Protein AF-A0A5N9CZB2-F1 (afdb_monomer_lite)

Structure (mmCIF, N/CA/C/O backbone):
data_AF-A0A5N9CZB2-F1
#
_entry.id   AF-A0A5N9CZB2-F1
#
loop_
_atom_site.group_PDB
_atom_site.id
_atom_site.type_symbol
_atom_site.label_atom_id
_atom_site.label_alt_id
_atom_site.label_comp_id
_atom_site.label_asym_id
_atom_site.label_entity_id
_atom_site.label_seq_id
_atom_site.pdbx_PDB_ins_code
_atom_site.Cartn_x
_atom_site.Cartn_y
_atom_site.Cartn_z
_atom_site.occupancy
_atom_site.B_iso_or_equiv
_atom_site.auth_seq_id
_atom_site.auth_comp_id
_atom_site.auth_asym_id
_atom_site.au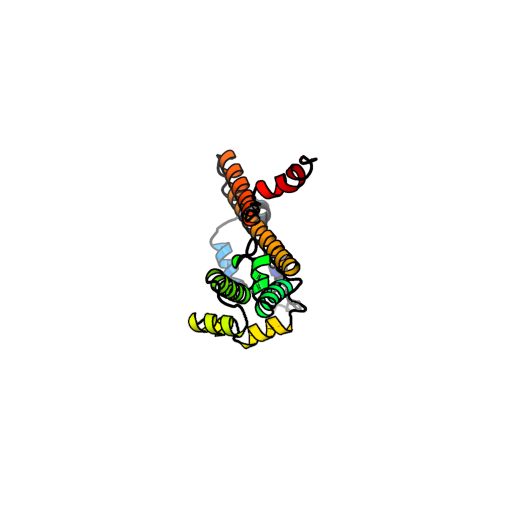th_atom_id
_atom_site.pdbx_PDB_model_num
ATOM 1 N N . MET A 1 1 ? 35.853 -63.978 -25.722 1.00 38.88 1 MET A N 1
ATOM 2 C CA . MET A 1 1 ? 36.451 -63.628 -24.416 1.00 38.88 1 MET A CA 1
ATOM 3 C C . MET A 1 1 ? 35.403 -62.878 -23.616 1.00 38.88 1 MET A C 1
ATOM 5 O O . MET A 1 1 ? 34.887 -61.886 -24.107 1.00 38.88 1 MET A O 1
ATOM 9 N N . ASN A 1 2 ? 35.013 -63.432 -22.471 1.00 31.69 2 ASN A N 1
ATOM 10 C CA . ASN A 1 2 ? 33.983 -62.892 -21.581 1.00 31.69 2 ASN A CA 1
ATOM 11 C C . ASN A 1 2 ? 34.470 -61.560 -20.962 1.00 31.69 2 ASN A C 1
ATOM 13 O O . ASN A 1 2 ? 35.640 -61.510 -20.571 1.00 31.69 2 ASN A O 1
ATOM 17 N N . PRO A 1 3 ? 33.655 -60.494 -20.869 1.00 41.03 3 PRO A N 1
ATOM 18 C CA . PRO A 1 3 ? 34.076 -59.255 -20.227 1.00 41.03 3 PRO A CA 1
ATOM 19 C C . PRO A 1 3 ? 33.994 -59.379 -18.698 1.00 41.03 3 PRO A C 1
ATOM 21 O O . PRO A 1 3 ? 32.962 -59.752 -18.144 1.00 41.03 3 PRO A O 1
ATOM 24 N N . HIS A 1 4 ? 35.082 -59.030 -18.011 1.00 30.84 4 HIS A N 1
ATOM 25 C CA . HIS A 1 4 ? 35.025 -58.654 -16.598 1.00 30.84 4 HIS A CA 1
ATOM 26 C C . HIS A 1 4 ? 34.289 -57.306 -16.448 1.00 30.84 4 HIS A C 1
ATOM 28 O O . HIS A 1 4 ? 34.386 -56.459 -17.341 1.00 30.84 4 HIS A O 1
ATOM 34 N N . PRO A 1 5 ? 33.561 -57.079 -15.341 1.00 33.94 5 PRO A N 1
ATOM 35 C CA . PRO A 1 5 ? 32.762 -55.873 -15.155 1.00 33.94 5 PRO A CA 1
ATOM 36 C C . PRO A 1 5 ? 33.656 -54.657 -14.841 1.00 33.94 5 PRO A C 1
ATOM 38 O O . PRO A 1 5 ? 34.593 -54.787 -14.050 1.00 33.94 5 PRO A O 1
ATOM 41 N N . PRO A 1 6 ? 33.385 -53.464 -15.403 1.00 39.62 6 PRO A N 1
ATOM 42 C CA . PRO A 1 6 ? 34.000 -52.234 -14.922 1.00 39.62 6 PRO A CA 1
ATOM 43 C C . PRO A 1 6 ? 33.435 -51.866 -13.543 1.00 39.62 6 PRO A C 1
ATOM 45 O O . PRO A 1 6 ? 32.231 -51.945 -13.298 1.00 39.62 6 PRO A O 1
ATOM 48 N N . GLY A 1 7 ? 34.352 -51.508 -12.643 1.00 36.41 7 GLY A N 1
ATOM 49 C CA . GLY A 1 7 ? 34.104 -51.219 -11.236 1.00 36.41 7 GLY A CA 1
ATOM 50 C C . GLY A 1 7 ? 33.122 -50.076 -10.965 1.00 36.41 7 GLY A C 1
ATOM 51 O O . GLY A 1 7 ? 32.834 -49.237 -11.814 1.00 36.41 7 GLY A O 1
ATOM 52 N N . ALA A 1 8 ? 32.626 -50.105 -9.729 1.00 36.00 8 ALA A N 1
ATOM 53 C CA . ALA A 1 8 ? 31.609 -49.257 -9.122 1.00 36.00 8 ALA A CA 1
ATOM 54 C C . ALA A 1 8 ? 31.588 -47.782 -9.580 1.00 36.00 8 ALA A C 1
ATOM 56 O O . ALA A 1 8 ? 32.562 -47.041 -9.448 1.00 36.00 8 ALA A O 1
ATOM 57 N N . LEU A 1 9 ? 30.406 -47.361 -10.038 1.00 40.03 9 LEU A N 1
ATOM 58 C CA . LEU A 1 9 ? 29.994 -45.974 -10.245 1.00 40.03 9 LEU A CA 1
ATOM 59 C C . LEU A 1 9 ? 29.857 -45.262 -8.887 1.00 40.03 9 LEU A C 1
ATOM 61 O O . LEU A 1 9 ? 29.155 -45.754 -8.005 1.00 40.03 9 LEU A O 1
ATOM 65 N N . LEU A 1 10 ? 30.468 -44.084 -8.732 1.00 39.75 10 LEU A N 1
ATOM 66 C CA . LEU A 1 10 ? 30.073 -43.139 -7.682 1.00 39.75 10 LEU A CA 1
ATOM 67 C C . LEU A 1 10 ? 28.844 -42.338 -8.162 1.00 39.75 10 LEU A C 1
ATOM 69 O O . LEU A 1 10 ? 28.794 -41.967 -9.339 1.00 39.75 10 LEU A O 1
ATOM 73 N N . PRO A 1 11 ? 27.857 -42.054 -7.293 1.00 38.22 11 PRO A N 1
ATOM 74 C CA . PRO A 1 11 ? 26.636 -41.348 -7.682 1.00 38.22 11 PRO A CA 1
ATOM 75 C C . PRO A 1 11 ? 26.925 -39.898 -8.120 1.00 38.22 11 PRO A C 1
ATOM 77 O O . PRO A 1 11 ? 27.675 -39.184 -7.459 1.00 38.22 11 PRO A O 1
ATOM 80 N N . GLY A 1 12 ? 26.314 -39.462 -9.232 1.00 45.78 12 GLY A N 1
ATOM 81 C CA . GLY A 1 12 ? 26.311 -38.057 -9.686 1.00 45.78 12 GLY A CA 1
ATOM 82 C C . GLY A 1 12 ? 27.249 -37.684 -10.848 1.00 45.78 12 GLY A C 1
ATOM 83 O O . GLY A 1 12 ? 27.403 -36.498 -11.146 1.00 45.78 12 GLY A O 1
ATOM 84 N N . ARG A 1 13 ? 27.885 -38.653 -11.522 1.00 41.22 13 ARG A N 1
ATOM 85 C CA . ARG A 1 13 ? 28.753 -38.395 -12.687 1.00 41.22 13 ARG A CA 1
ATOM 86 C C . ARG A 1 13 ? 28.390 -39.267 -13.882 1.00 41.22 13 ARG A C 1
ATOM 88 O O . ARG A 1 13 ? 28.236 -40.477 -13.746 1.00 41.22 13 ARG A O 1
ATOM 95 N N . VAL A 1 14 ? 28.332 -38.652 -15.063 1.00 47.03 14 VAL A N 1
ATOM 96 C CA . VAL A 1 14 ? 28.147 -39.345 -16.348 1.00 47.03 14 VAL A CA 1
ATOM 97 C C . VAL A 1 14 ? 29.425 -39.203 -17.174 1.00 47.03 14 VAL A C 1
ATOM 99 O O . VAL A 1 14 ? 29.987 -38.110 -17.282 1.00 47.03 14 VAL A O 1
ATOM 102 N N . ILE A 1 15 ? 29.897 -40.317 -17.742 1.00 43.47 15 ILE A N 1
ATOM 103 C CA . ILE A 1 15 ? 31.102 -40.371 -18.579 1.00 43.47 15 ILE A CA 1
ATOM 104 C C . ILE A 1 15 ? 30.678 -40.559 -20.035 1.00 43.47 15 ILE A C 1
ATOM 106 O O . ILE A 1 15 ? 30.025 -41.548 -20.368 1.00 43.47 15 ILE A O 1
ATOM 110 N N . PHE A 1 16 ? 31.087 -39.644 -20.918 1.00 37.75 16 PHE A N 1
ATOM 111 C CA . PHE A 1 16 ? 30.860 -39.777 -22.358 1.00 37.75 16 PHE A CA 1
ATOM 112 C C . PHE A 1 16 ? 32.145 -39.477 -23.134 1.00 37.75 16 PHE A C 1
ATOM 114 O O . PHE A 1 16 ? 32.736 -38.409 -22.988 1.00 37.75 16 PHE A O 1
ATOM 121 N N . LYS A 1 17 ? 32.603 -40.449 -23.938 1.00 35.62 17 LYS A N 1
ATOM 122 C CA . LYS A 1 17 ? 33.838 -40.377 -24.750 1.00 35.62 17 LYS A CA 1
ATOM 123 C C . LYS A 1 17 ? 35.064 -39.810 -24.000 1.00 35.62 17 LYS A C 1
ATOM 125 O O . LYS A 1 17 ? 35.795 -38.986 -24.537 1.00 35.62 17 LYS A O 1
ATOM 130 N N . GLY A 1 18 ? 35.291 -40.255 -22.761 1.00 36.94 18 GLY A N 1
ATOM 131 C CA . GLY A 1 18 ? 36.481 -39.896 -21.973 1.00 36.94 18 GLY A CA 1
ATOM 132 C C . GLY A 1 18 ? 36.405 -38.568 -21.210 1.00 36.94 18 GLY A C 1
ATOM 133 O O . GLY A 1 18 ? 37.361 -38.224 -20.523 1.00 36.94 18 GLY A O 1
ATOM 134 N N . TRP A 1 19 ? 35.280 -37.850 -21.268 1.00 32.16 19 TRP A N 1
ATOM 135 C CA . TRP A 1 19 ? 35.045 -36.631 -20.487 1.00 32.16 19 TRP A CA 1
ATOM 136 C C . TRP A 1 19 ? 34.050 -36.903 -19.354 1.00 32.16 19 TRP A C 1
ATOM 138 O O . TRP A 1 19 ? 33.088 -37.655 -19.533 1.00 32.16 19 TRP A O 1
ATOM 148 N N . THR A 1 20 ? 34.297 -36.310 -18.182 1.00 38.12 20 THR A N 1
ATOM 149 C CA . THR A 1 20 ? 33.479 -36.492 -16.970 1.00 38.12 20 THR A CA 1
ATOM 150 C C . THR A 1 20 ? 32.658 -35.235 -16.714 1.00 38.12 20 THR A C 1
ATOM 152 O O . THR A 1 20 ? 33.231 -34.160 -16.548 1.00 38.12 20 THR A O 1
ATOM 155 N N . PHE A 1 21 ? 31.334 -35.368 -16.645 1.00 38.88 21 PHE A N 1
ATOM 156 C CA . PHE A 1 21 ? 30.423 -34.261 -16.347 1.00 38.88 21 PHE A CA 1
ATOM 157 C C . PHE A 1 21 ? 29.819 -34.414 -14.944 1.00 38.88 21 PHE A C 1
ATOM 159 O O . PHE A 1 21 ? 29.506 -35.528 -14.518 1.00 38.88 21 PHE A O 1
ATOM 166 N N . LEU A 1 22 ? 29.664 -33.292 -14.231 1.00 39.03 22 LEU A N 1
ATOM 167 C CA . LEU A 1 22 ? 28.908 -33.203 -12.977 1.00 39.03 22 LEU A CA 1
ATOM 168 C C . LEU A 1 22 ? 27.446 -32.881 -13.306 1.00 39.03 22 LEU A C 1
ATOM 170 O O . LEU A 1 22 ? 27.174 -31.892 -13.984 1.00 39.03 22 LEU A O 1
ATOM 174 N N . GLN A 1 23 ? 26.518 -33.723 -12.854 1.00 46.12 23 GLN A N 1
ATOM 175 C CA . GLN A 1 23 ? 25.084 -33.529 -13.071 1.00 46.12 23 GLN A CA 1
ATOM 176 C C . GLN A 1 23 ? 24.501 -32.650 -11.951 1.00 46.12 23 GLN A C 1
ATOM 178 O O . GLN A 1 23 ? 24.682 -32.960 -10.776 1.00 46.12 23 GLN A O 1
ATOM 183 N N . HIS A 1 24 ? 23.824 -31.550 -12.306 1.00 36.69 24 HIS A N 1
ATOM 184 C CA . HIS A 1 24 ? 23.119 -30.694 -11.340 1.00 36.69 24 HIS A CA 1
ATOM 185 C C . HIS A 1 24 ? 21.844 -31.414 -10.846 1.00 36.69 24 HIS A C 1
ATOM 187 O O . HIS A 1 24 ? 21.139 -31.992 -11.679 1.00 36.69 24 HIS A O 1
ATOM 193 N N . PRO A 1 25 ? 21.533 -31.405 -9.536 1.00 38.91 25 PRO A N 1
ATOM 194 C CA . PRO A 1 25 ? 20.495 -32.256 -8.936 1.00 38.91 25 PRO A CA 1
ATOM 195 C C . PRO A 1 25 ? 19.059 -32.023 -9.442 1.00 38.91 25 PRO A C 1
ATOM 197 O O . PRO A 1 25 ? 18.257 -32.951 -9.390 1.00 38.91 25 PRO A O 1
ATOM 200 N N . ASP A 1 26 ? 18.748 -30.855 -10.010 1.00 36.78 26 ASP A N 1
ATOM 201 C CA . ASP A 1 26 ? 17.375 -30.502 -10.424 1.00 36.78 26 ASP A CA 1
ATOM 202 C C . ASP A 1 26 ? 17.068 -30.781 -11.906 1.00 36.78 26 ASP A C 1
ATOM 204 O O . ASP A 1 26 ? 15.968 -30.520 -12.394 1.00 36.78 26 ASP A O 1
ATOM 208 N N . LEU A 1 27 ? 18.033 -31.324 -12.657 1.00 40.53 27 LEU A N 1
ATOM 209 C CA . LEU A 1 27 ? 17.912 -31.551 -14.097 1.00 40.53 27 LEU A CA 1
ATOM 210 C C . LEU A 1 27 ? 17.913 -33.058 -14.422 1.00 40.53 27 LEU A C 1
ATOM 212 O O . LEU A 1 27 ? 18.950 -33.667 -14.702 1.00 40.53 27 LEU A O 1
ATOM 216 N N . ASN A 1 28 ? 16.722 -33.667 -14.436 1.00 41.41 28 ASN A N 1
ATOM 217 C CA . ASN A 1 28 ? 16.524 -35.055 -14.870 1.00 41.41 28 ASN A CA 1
ATOM 218 C C . ASN A 1 28 ? 16.367 -35.147 -16.400 1.00 41.41 28 ASN A C 1
ATOM 220 O O . ASN A 1 28 ? 15.260 -35.260 -16.934 1.00 41.41 28 ASN A O 1
ATOM 224 N N . TRP A 1 29 ? 17.482 -35.077 -17.128 1.00 47.25 29 TRP A N 1
ATOM 225 C CA . TRP A 1 29 ? 17.493 -35.315 -18.573 1.00 47.25 29 TRP A CA 1
ATOM 226 C C . TRP A 1 29 ? 17.804 -36.783 -18.864 1.00 47.25 29 TRP A C 1
ATOM 228 O O . TRP A 1 29 ? 18.891 -37.269 -18.566 1.00 47.25 29 TRP A O 1
ATOM 238 N N . SER A 1 30 ? 16.865 -37.484 -19.504 1.00 49.75 30 SER A N 1
ATOM 239 C CA . SER A 1 30 ? 17.145 -38.792 -20.108 1.00 49.75 30 SER A CA 1
ATOM 240 C C . SER A 1 30 ? 18.099 -38.620 -21.297 1.00 49.75 30 SER A C 1
ATOM 242 O O . SER A 1 30 ? 17.874 -37.758 -22.156 1.00 49.75 30 SER A O 1
ATOM 244 N N . GLY A 1 31 ? 19.147 -39.451 -21.357 1.00 43.47 31 GLY A N 1
ATOM 245 C CA . GLY A 1 31 ? 20.185 -39.418 -22.398 1.00 43.47 31 GLY A CA 1
ATOM 246 C C . GLY A 1 31 ? 19.643 -39.473 -23.833 1.00 43.47 31 GLY A C 1
ATOM 247 O O . GLY A 1 31 ? 20.244 -38.899 -24.741 1.00 43.47 31 GLY A O 1
ATOM 248 N N . ASP A 1 32 ? 18.451 -40.041 -24.027 1.00 44.53 32 ASP A N 1
ATOM 249 C CA . ASP A 1 32 ? 17.782 -40.139 -25.329 1.00 44.53 32 ASP A CA 1
ATOM 250 C C . ASP A 1 32 ? 17.247 -38.796 -25.856 1.00 44.53 32 ASP A C 1
ATOM 252 O O . ASP A 1 32 ? 17.129 -38.603 -27.071 1.00 44.53 32 ASP A O 1
ATOM 256 N N . LYS A 1 33 ? 16.931 -37.839 -24.968 1.00 49.44 33 LYS A N 1
ATOM 257 C CA . LYS A 1 33 ? 16.476 -36.492 -25.365 1.00 49.44 33 LYS A CA 1
ATOM 258 C C . LYS A 1 33 ? 17.642 -35.622 -25.830 1.00 49.44 33 LYS A C 1
ATOM 260 O O . LYS A 1 33 ? 17.504 -34.907 -26.820 1.00 49.44 33 LYS A O 1
ATOM 265 N N . LEU A 1 34 ? 18.795 -35.734 -25.169 1.00 46.44 34 LEU A N 1
ATOM 266 C CA . LEU A 1 34 ? 20.021 -35.039 -25.570 1.00 46.44 34 LEU A CA 1
ATOM 267 C C . LEU A 1 34 ? 20.527 -35.545 -26.926 1.00 46.44 34 LEU A C 1
ATOM 269 O O . LEU A 1 34 ? 20.910 -34.742 -27.772 1.00 46.44 34 LEU A O 1
ATOM 273 N N . TRP A 1 35 ? 20.442 -36.854 -27.184 1.00 43.16 35 TRP A N 1
ATOM 274 C CA . TRP A 1 35 ? 20.857 -37.427 -28.466 1.00 43.16 35 TRP A CA 1
ATOM 275 C C . TRP A 1 35 ? 20.031 -36.897 -29.648 1.00 43.16 35 TRP A C 1
ATOM 277 O O . TRP A 1 35 ? 20.596 -36.585 -30.692 1.00 43.16 35 TRP A O 1
ATOM 287 N N . ARG A 1 36 ? 18.710 -36.713 -29.490 1.00 47.00 36 ARG A N 1
ATOM 288 C CA . ARG A 1 36 ? 17.841 -36.167 -30.554 1.00 47.00 36 ARG A CA 1
ATOM 289 C C . ARG A 1 36 ? 18.125 -34.705 -30.892 1.00 47.00 36 ARG A C 1
ATOM 291 O O . ARG A 1 36 ? 18.108 -34.353 -32.067 1.00 47.00 36 ARG A O 1
ATOM 298 N N . VAL A 1 37 ? 18.401 -33.868 -29.894 1.00 49.56 37 VAL A N 1
ATOM 299 C CA . VAL A 1 37 ? 18.719 -32.445 -30.118 1.00 49.56 37 VAL A CA 1
ATOM 300 C C . VAL A 1 37 ? 20.091 -32.293 -30.776 1.00 49.56 37 VAL A C 1
ATOM 302 O O . VAL A 1 37 ? 20.258 -31.474 -31.674 1.00 49.56 37 VAL A O 1
ATOM 305 N N . VAL A 1 38 ? 21.054 -33.130 -30.383 1.00 44.81 38 VAL A N 1
ATOM 306 C CA . VAL A 1 38 ? 22.424 -33.091 -30.910 1.00 44.81 38 VAL A CA 1
ATOM 307 C C . VAL A 1 38 ? 22.520 -33.665 -32.330 1.00 44.81 38 VAL A C 1
ATOM 309 O O . VAL A 1 38 ? 23.298 -33.149 -33.124 1.00 44.81 38 VAL A O 1
ATOM 312 N N . ASN A 1 39 ? 21.723 -34.679 -32.693 1.00 43.34 39 ASN A N 1
ATOM 313 C CA . ASN A 1 39 ? 21.797 -35.293 -34.029 1.00 43.34 39 ASN A CA 1
ATOM 314 C C . ASN A 1 39 ? 20.940 -34.622 -35.110 1.00 43.34 39 ASN A C 1
ATOM 316 O O . ASN A 1 39 ? 21.199 -34.847 -36.289 1.00 43.34 39 ASN A O 1
ATOM 320 N N . ASN A 1 40 ? 19.938 -33.810 -34.753 1.00 42.34 40 ASN A N 1
ATOM 321 C CA . ASN A 1 40 ? 19.120 -33.115 -35.758 1.00 42.34 40 ASN A CA 1
ATOM 322 C C . ASN A 1 40 ? 19.836 -31.899 -36.379 1.00 42.34 40 ASN A C 1
ATOM 324 O O . ASN A 1 40 ? 19.365 -31.317 -37.350 1.00 42.34 40 ASN A O 1
ATOM 328 N N . PHE A 1 41 ? 20.993 -31.529 -35.829 1.00 42.56 41 PHE A N 1
ATOM 329 C CA . PHE A 1 41 ? 21.861 -30.473 -36.325 1.00 42.56 41 PHE A CA 1
ATOM 330 C C . PHE A 1 41 ? 23.218 -31.098 -36.670 1.00 42.56 41 PHE A C 1
ATOM 332 O O . PHE A 1 41 ? 24.065 -31.324 -35.810 1.00 42.56 41 PHE A O 1
ATOM 339 N N . GLY A 1 42 ? 23.403 -31.449 -37.943 1.00 44.53 42 GLY A N 1
ATOM 340 C CA . GLY A 1 42 ? 24.633 -32.071 -38.427 1.00 44.53 42 GLY A CA 1
ATOM 341 C C . GLY A 1 42 ? 25.821 -31.110 -38.361 1.00 44.53 42 GLY A C 1
ATOM 342 O O . GLY A 1 42 ? 25.961 -30.248 -39.223 1.00 44.53 42 GLY A O 1
ATOM 343 N N . TRP A 1 43 ? 26.711 -31.284 -37.379 1.00 41.41 43 TRP A N 1
ATOM 344 C CA . TRP A 1 43 ? 27.944 -30.498 -37.268 1.00 41.41 43 TRP A CA 1
ATOM 345 C C . TRP A 1 43 ? 29.156 -31.397 -37.034 1.00 41.41 43 TRP A C 1
ATOM 347 O O . TRP A 1 43 ? 29.342 -31.975 -35.966 1.00 41.41 43 TRP A O 1
ATOM 357 N N . TYR A 1 44 ? 30.027 -31.472 -38.038 1.00 44.09 44 TYR A N 1
ATOM 358 C CA . TYR A 1 44 ? 31.352 -32.077 -37.937 1.00 44.09 44 TYR A CA 1
ATOM 359 C C . TYR A 1 44 ? 32.382 -31.018 -38.347 1.00 44.09 44 TYR A C 1
ATOM 361 O O . TYR A 1 44 ? 32.757 -30.946 -39.513 1.00 44.09 44 TYR A O 1
ATOM 369 N N . ARG A 1 45 ? 32.819 -30.152 -37.413 1.00 44.12 45 ARG A N 1
ATOM 370 C CA . ARG A 1 45 ? 34.096 -29.415 -37.535 1.00 44.12 45 ARG A CA 1
ATOM 371 C C . ARG A 1 45 ? 34.598 -28.813 -36.203 1.00 44.12 45 ARG A C 1
ATOM 373 O O . ARG A 1 45 ? 33.784 -28.336 -35.417 1.00 44.12 45 ARG A O 1
ATOM 380 N N . PRO A 1 46 ? 35.926 -28.800 -35.937 1.00 42.44 46 PRO A N 1
ATOM 381 C CA . PRO A 1 46 ? 36.498 -28.561 -34.602 1.00 42.44 46 PRO A CA 1
ATOM 382 C C . PRO A 1 46 ? 36.515 -27.095 -34.133 1.00 42.44 46 PRO A C 1
ATOM 384 O O . PRO A 1 46 ? 36.908 -26.823 -33.003 1.00 42.44 46 PRO A O 1
ATOM 387 N N . SER A 1 47 ? 36.075 -26.140 -34.951 1.00 51.44 47 SER A N 1
ATOM 388 C CA . SER A 1 47 ? 36.112 -24.706 -34.613 1.00 51.44 47 SER A CA 1
ATOM 389 C C . SER A 1 47 ? 34.926 -24.235 -33.754 1.00 51.44 47 SER A C 1
ATOM 391 O O . SER A 1 47 ? 34.872 -23.076 -33.356 1.00 51.44 47 SER A O 1
ATOM 393 N N . PHE A 1 48 ? 33.974 -25.121 -33.446 1.00 47.75 48 PHE A N 1
ATOM 394 C CA . PHE A 1 48 ? 32.709 -24.754 -32.802 1.00 47.75 48 PHE A CA 1
ATOM 395 C C . PHE A 1 48 ? 32.766 -24.696 -31.270 1.00 47.75 48 PHE A C 1
ATOM 397 O O . PHE A 1 48 ? 31.960 -24.001 -30.666 1.00 47.75 48 PHE A O 1
ATOM 404 N N . ALA A 1 49 ? 33.729 -25.357 -30.618 1.00 52.19 49 ALA A N 1
ATOM 405 C CA . ALA A 1 49 ? 33.846 -25.331 -29.153 1.00 52.19 49 ALA A CA 1
ATOM 406 C C . ALA A 1 49 ? 34.128 -23.917 -28.603 1.00 52.19 49 ALA A C 1
ATOM 408 O O . ALA A 1 49 ? 33.677 -23.567 -27.513 1.00 52.19 49 ALA A O 1
ATOM 409 N N . LEU A 1 50 ? 34.835 -23.090 -29.382 1.00 48.84 50 LEU A N 1
ATOM 410 C CA . LEU A 1 50 ? 35.088 -21.683 -29.066 1.00 48.84 50 LEU A CA 1
ATOM 411 C C . LEU A 1 50 ? 33.842 -20.816 -29.260 1.00 48.84 50 LEU A C 1
ATOM 413 O O . LEU A 1 50 ? 33.576 -19.968 -28.419 1.00 48.84 50 LEU A O 1
ATOM 417 N N . LEU A 1 51 ? 33.048 -21.072 -30.304 1.00 50.31 51 LEU A N 1
ATOM 418 C CA . LEU A 1 51 ? 31.787 -20.362 -30.538 1.00 50.31 51 LEU A CA 1
ATOM 419 C C . LEU A 1 51 ? 30.692 -20.787 -29.556 1.00 50.31 51 LEU A C 1
ATOM 421 O O . LEU A 1 51 ? 29.902 -19.950 -29.146 1.00 50.31 51 LEU A O 1
ATOM 425 N N . PHE A 1 52 ? 30.683 -22.043 -29.105 1.00 48.12 52 PHE A N 1
ATOM 426 C CA . PHE A 1 52 ? 29.768 -22.505 -28.061 1.00 48.12 52 PHE A CA 1
ATOM 427 C C . PHE A 1 52 ? 30.157 -21.943 -26.689 1.00 48.12 52 PHE A C 1
ATOM 429 O O . PHE A 1 52 ? 29.276 -21.519 -25.953 1.00 48.12 52 PHE A O 1
ATOM 436 N N . ARG A 1 53 ? 31.461 -21.842 -26.361 1.00 48.16 53 ARG A N 1
ATOM 437 C CA . ARG A 1 53 ? 31.922 -21.083 -25.180 1.00 48.16 53 ARG A CA 1
ATOM 438 C C . ARG A 1 53 ? 31.596 -19.599 -25.296 1.00 48.16 53 ARG A C 1
ATOM 440 O O . ARG A 1 53 ? 31.175 -19.036 -24.300 1.00 48.16 53 ARG A O 1
ATOM 447 N N . ALA A 1 54 ? 31.768 -18.983 -26.466 1.00 46.56 54 ALA A N 1
ATOM 448 C CA . ALA A 1 54 ? 31.450 -17.573 -26.682 1.00 46.56 54 ALA A CA 1
ATOM 449 C C . ALA A 1 54 ? 29.940 -17.308 -26.589 1.00 46.56 54 ALA A C 1
ATOM 451 O O . ALA A 1 54 ? 29.541 -16.379 -25.905 1.00 46.56 54 ALA A O 1
ATOM 452 N N . ALA A 1 55 ? 29.095 -18.165 -27.168 1.00 46.19 55 ALA A N 1
ATOM 453 C CA . ALA A 1 55 ? 27.643 -18.076 -27.035 1.00 46.19 55 ALA A CA 1
ATOM 454 C C . ALA A 1 55 ? 27.200 -18.247 -25.571 1.00 46.19 55 ALA A C 1
ATOM 456 O O . ALA A 1 55 ? 26.376 -17.477 -25.093 1.00 46.19 55 ALA A O 1
ATOM 457 N N . LEU A 1 56 ? 27.805 -19.172 -24.816 1.00 47.69 56 LEU A N 1
ATOM 458 C CA . LEU A 1 56 ? 27.512 -19.340 -23.385 1.00 47.69 56 LEU A CA 1
ATOM 459 C C . LEU A 1 56 ? 28.010 -18.169 -22.516 1.00 47.69 56 LEU A C 1
ATOM 461 O O . LEU A 1 56 ? 27.460 -17.939 -21.446 1.00 47.69 56 LEU A O 1
ATOM 465 N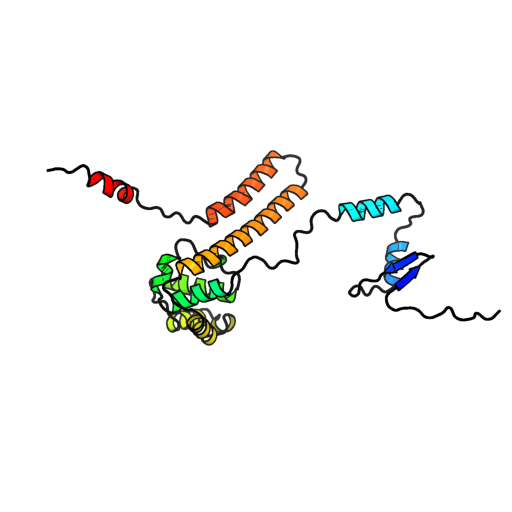 N . LEU A 1 57 ? 29.033 -17.434 -22.968 1.00 45.06 57 LEU A N 1
ATOM 466 C CA . LEU A 1 57 ? 29.569 -16.241 -22.297 1.00 45.06 57 LEU A CA 1
ATOM 467 C C . LEU A 1 57 ? 28.762 -14.975 -22.645 1.00 45.06 57 LEU A C 1
ATOM 469 O O . LEU A 1 57 ? 28.656 -14.080 -21.815 1.00 45.06 57 LEU A O 1
ATOM 473 N N . VAL A 1 58 ? 28.155 -14.921 -23.837 1.00 45.91 58 VAL A N 1
ATOM 474 C CA . VAL A 1 58 ? 27.316 -13.803 -24.314 1.00 45.91 58 VAL A CA 1
ATOM 475 C C . VAL A 1 58 ? 25.884 -13.868 -23.764 1.00 45.91 58 VAL A C 1
ATOM 477 O O . VAL A 1 58 ? 25.282 -12.829 -23.527 1.00 45.91 58 VAL A O 1
ATOM 480 N N . TYR A 1 59 ? 25.347 -15.054 -23.460 1.00 40.25 59 TYR A N 1
ATOM 481 C CA . TYR A 1 59 ? 24.032 -15.190 -22.806 1.00 40.25 59 TYR A CA 1
ATOM 482 C C . TYR A 1 59 ? 24.022 -14.792 -21.308 1.00 40.25 59 TYR A C 1
ATOM 484 O O . TYR A 1 59 ? 22.984 -14.909 -20.660 1.00 40.25 59 TYR A O 1
ATOM 492 N N . PHE A 1 60 ? 25.148 -14.335 -20.736 1.00 44.72 60 PHE A N 1
ATOM 493 C CA . PHE A 1 60 ? 25.328 -14.127 -19.287 1.00 44.72 60 PHE A CA 1
ATOM 494 C C . PHE A 1 60 ? 25.560 -12.660 -18.862 1.00 44.72 60 PHE A C 1
ATOM 496 O O . PHE A 1 60 ? 26.267 -12.372 -17.899 1.00 44.72 60 PHE A O 1
ATOM 503 N N . THR A 1 61 ? 24.958 -11.698 -19.550 1.00 41.59 61 THR A N 1
ATOM 504 C CA . THR A 1 61 ? 24.992 -10.274 -19.162 1.00 41.59 61 THR A CA 1
ATOM 505 C C . THR A 1 61 ? 23.575 -9.731 -19.305 1.00 41.59 61 THR A C 1
ATOM 507 O O . THR A 1 61 ? 23.149 -9.522 -20.433 1.00 41.59 61 THR A O 1
ATOM 510 N N . VAL A 1 62 ? 22.731 -9.545 -18.290 1.00 42.06 62 VAL A N 1
ATOM 511 C CA . VAL A 1 62 ? 22.865 -9.424 -16.831 1.00 42.06 62 VAL A CA 1
ATOM 512 C C . VAL A 1 62 ? 21.679 -10.183 -16.212 1.00 42.06 62 VAL A C 1
ATOM 514 O O . VAL A 1 62 ? 20.543 -9.813 -16.502 1.00 42.06 62 VAL A O 1
ATOM 517 N N . PRO A 1 63 ? 21.846 -11.210 -15.356 1.00 43.75 63 PRO A N 1
ATOM 518 C CA . PRO A 1 63 ? 20.729 -11.626 -14.525 1.00 43.75 63 PRO A CA 1
ATOM 519 C C . PRO A 1 63 ? 20.531 -10.522 -13.481 1.00 43.75 63 PRO A C 1
ATOM 521 O O . PRO A 1 63 ? 21.284 -10.447 -12.509 1.00 43.75 63 PRO A O 1
ATOM 524 N N . VAL A 1 64 ? 19.548 -9.635 -13.675 1.00 53.38 64 VAL A N 1
ATOM 525 C CA . VAL A 1 64 ? 19.000 -8.864 -12.549 1.00 53.38 64 VAL A CA 1
ATOM 526 C C . VAL A 1 64 ? 18.622 -9.915 -11.512 1.00 53.38 64 VAL A C 1
ATOM 528 O O . VAL A 1 64 ? 17.846 -10.815 -11.817 1.00 53.38 64 VAL A O 1
ATOM 531 N N . GLN A 1 65 ? 19.285 -9.888 -10.355 1.00 54.16 65 GLN A N 1
ATOM 532 C CA . GLN A 1 65 ? 19.227 -10.933 -9.333 1.00 54.16 65 GLN A CA 1
ATOM 533 C C . GLN A 1 65 ? 17.767 -11.311 -9.001 1.00 54.16 65 GLN A C 1
ATOM 535 O O . GLN A 1 65 ? 17.135 -10.681 -8.158 1.00 54.16 65 GLN A O 1
ATOM 540 N N . ALA A 1 66 ? 17.243 -12.364 -9.635 1.00 52.84 66 ALA A N 1
ATOM 541 C CA . ALA A 1 66 ? 15.897 -12.889 -9.390 1.00 52.84 66 ALA A CA 1
ATOM 542 C C . ALA A 1 66 ? 15.778 -13.622 -8.035 1.00 52.84 66 ALA A C 1
ATOM 544 O O . ALA A 1 66 ? 14.699 -14.066 -7.665 1.00 52.84 66 ALA A O 1
ATOM 545 N N . ASP A 1 67 ? 16.878 -13.710 -7.279 1.00 58.22 67 ASP A N 1
ATOM 546 C CA . ASP A 1 67 ? 16.953 -14.353 -5.960 1.00 58.22 67 ASP A CA 1
ATOM 547 C C . ASP A 1 67 ? 16.668 -13.407 -4.780 1.00 58.22 67 ASP A C 1
ATOM 549 O O . ASP A 1 67 ? 16.749 -13.813 -3.620 1.00 58.22 67 ASP A O 1
ATOM 553 N N . ARG A 1 68 ? 16.369 -12.126 -5.028 1.00 78.31 68 ARG A N 1
ATOM 554 C CA . ARG A 1 68 ? 16.071 -11.165 -3.957 1.00 78.31 68 ARG A CA 1
ATOM 555 C C . ARG A 1 68 ? 14.597 -10.801 -3.964 1.00 78.31 68 ARG A C 1
ATOM 557 O O . ARG A 1 68 ? 14.076 -10.324 -4.967 1.00 78.31 68 ARG A O 1
ATOM 564 N N . LEU A 1 69 ? 13.948 -10.978 -2.814 1.00 88.06 69 LEU A N 1
ATOM 565 C CA . LEU A 1 69 ? 12.601 -10.458 -2.605 1.00 88.06 69 LEU A CA 1
ATOM 566 C C . LEU A 1 69 ? 12.607 -8.930 -2.790 1.00 88.06 69 LEU A C 1
ATOM 568 O O . LEU A 1 69 ? 13.544 -8.271 -2.318 1.00 88.06 69 LEU A O 1
ATOM 572 N N . PRO A 1 70 ? 11.578 -8.354 -3.441 1.00 91.62 70 PRO A N 1
ATOM 573 C CA . PRO A 1 70 ? 11.436 -6.908 -3.532 1.00 91.62 70 PRO A CA 1
ATOM 574 C C . PRO A 1 70 ? 11.487 -6.271 -2.135 1.00 91.62 70 PRO A C 1
ATOM 576 O O . PRO A 1 70 ? 10.962 -6.863 -1.191 1.00 91.62 70 PRO A O 1
ATOM 579 N N . PRO A 1 71 ? 12.081 -5.077 -1.967 1.00 95.19 71 PRO A N 1
ATOM 580 C CA . PRO A 1 71 ? 12.120 -4.394 -0.678 1.00 95.19 71 PRO A CA 1
ATOM 581 C C . PRO A 1 71 ? 10.721 -4.215 -0.075 1.00 95.19 71 PRO A C 1
ATOM 583 O O . PRO A 1 71 ? 9.818 -3.686 -0.728 1.00 95.19 71 PRO A O 1
ATOM 586 N N . HIS A 1 72 ? 10.554 -4.631 1.177 1.00 96.50 72 HIS A N 1
ATOM 587 C CA . HIS A 1 72 ? 9.300 -4.550 1.924 1.00 96.50 72 HIS A CA 1
ATOM 588 C C . HIS A 1 72 ? 9.575 -4.488 3.431 1.00 96.50 72 HIS A C 1
ATOM 590 O O . HIS A 1 72 ? 10.664 -4.844 3.883 1.00 96.50 72 HIS A O 1
ATOM 596 N N . ASP A 1 73 ? 8.587 -4.034 4.198 1.00 97.69 73 ASP A N 1
ATOM 597 C CA . ASP A 1 73 ? 8.617 -4.022 5.662 1.00 97.69 73 ASP A CA 1
ATOM 598 C C . ASP A 1 73 ? 7.200 -4.296 6.184 1.00 97.69 73 ASP A C 1
ATOM 600 O O . ASP A 1 73 ? 6.390 -3.382 6.337 1.00 97.69 73 ASP A O 1
ATOM 604 N N . LEU A 1 74 ? 6.882 -5.578 6.395 1.00 97.75 74 LEU A N 1
ATOM 605 C CA . LEU A 1 74 ? 5.536 -5.998 6.804 1.00 97.75 74 LEU A CA 1
ATOM 606 C C . LEU A 1 74 ? 5.158 -5.444 8.179 1.00 97.75 74 LEU A C 1
ATOM 608 O O . LEU A 1 74 ? 4.011 -5.063 8.380 1.00 97.75 74 LEU A O 1
ATOM 612 N N . ASN A 1 75 ? 6.124 -5.327 9.093 1.00 97.81 75 ASN A N 1
ATOM 613 C CA . ASN A 1 75 ? 5.877 -4.769 10.420 1.00 97.81 75 ASN A CA 1
ATOM 614 C C . ASN A 1 75 ? 5.472 -3.296 10.319 1.00 97.81 75 ASN A C 1
ATOM 616 O O . ASN A 1 75 ? 4.567 -2.856 11.027 1.00 97.81 75 ASN A O 1
ATOM 620 N N . ALA A 1 76 ? 6.120 -2.529 9.436 1.00 98.19 76 ALA A N 1
ATOM 621 C CA . ALA A 1 76 ? 5.745 -1.143 9.187 1.00 98.19 76 ALA A CA 1
ATOM 622 C C . ALA A 1 76 ? 4.354 -1.033 8.548 1.00 98.19 76 ALA A C 1
ATOM 624 O O . ALA A 1 76 ? 3.569 -0.188 8.970 1.00 98.19 76 ALA A O 1
ATOM 625 N N . GLU A 1 77 ? 4.024 -1.887 7.576 1.00 98.62 77 GLU A N 1
ATOM 626 C CA . GLU A 1 77 ? 2.690 -1.919 6.961 1.00 98.62 77 GLU A CA 1
ATOM 627 C C . GLU A 1 77 ? 1.590 -2.209 7.986 1.00 98.62 77 GLU A C 1
ATOM 629 O O . GLU A 1 77 ? 0.613 -1.464 8.079 1.00 98.62 77 GLU A O 1
ATOM 634 N N . GLU A 1 78 ? 1.775 -3.252 8.795 1.00 98.56 78 GLU A N 1
ATOM 635 C CA . GLU A 1 78 ? 0.824 -3.639 9.836 1.00 98.56 78 GLU A CA 1
ATOM 636 C C . GLU A 1 78 ? 0.696 -2.545 10.903 1.00 98.56 78 GLU A C 1
ATOM 638 O O . GLU A 1 78 ? -0.415 -2.224 11.325 1.00 98.56 78 GLU A O 1
ATOM 643 N N . SER A 1 79 ? 1.808 -1.893 11.260 1.00 98.62 79 SER A N 1
ATOM 644 C CA . SER A 1 79 ? 1.816 -0.770 12.204 1.00 98.62 79 SER A CA 1
ATOM 645 C C . SER A 1 79 ? 1.094 0.467 11.664 1.00 98.62 79 SER A C 1
ATOM 647 O O . SER A 1 79 ? 0.450 1.172 12.439 1.00 98.62 79 SER A O 1
ATOM 649 N N . VAL A 1 80 ? 1.167 0.759 10.357 1.00 98.69 80 VAL A N 1
ATOM 650 C CA . VAL A 1 80 ? 0.383 1.850 9.742 1.00 98.69 80 VAL A CA 1
ATOM 651 C C . VAL A 1 80 ? -1.106 1.555 9.861 1.00 98.69 80 VAL A C 1
ATOM 653 O O . VAL A 1 80 ? -1.856 2.398 10.351 1.00 98.69 80 VAL A O 1
ATOM 656 N N . LEU A 1 81 ? -1.535 0.363 9.446 1.00 98.69 81 LEU A N 1
ATOM 657 C CA . LEU A 1 81 ? -2.947 -0.008 9.476 1.00 98.69 81 LEU A CA 1
ATOM 658 C C . LEU A 1 81 ? -3.489 -0.052 10.901 1.00 98.69 81 LEU A C 1
ATOM 660 O O . LEU A 1 81 ? -4.531 0.536 11.173 1.00 98.69 81 LEU A O 1
ATOM 664 N N . GLY A 1 82 ? -2.772 -0.682 11.829 1.00 98.56 82 GLY A N 1
ATOM 665 C CA . GLY A 1 82 ? -3.193 -0.710 13.223 1.00 98.56 82 GLY A CA 1
ATOM 666 C C . GLY A 1 82 ? -3.199 0.679 13.863 1.00 98.56 82 GLY A C 1
ATOM 667 O O . GLY A 1 82 ? -4.097 0.962 14.648 1.00 98.56 82 GLY A O 1
ATOM 668 N N . SER A 1 83 ? -2.303 1.595 13.467 1.00 98.69 83 SER A N 1
ATOM 669 C CA . SER A 1 83 ? -2.355 2.996 13.922 1.00 98.69 83 SER A CA 1
ATOM 670 C C . SER A 1 83 ? -3.658 3.682 13.505 1.00 98.69 83 SER A C 1
ATOM 672 O O . SER A 1 83 ? -4.285 4.335 14.337 1.00 98.69 83 SER A O 1
ATOM 674 N N . ILE A 1 84 ? -4.085 3.487 12.251 1.00 98.62 84 ILE A N 1
ATOM 675 C CA . ILE A 1 84 ? -5.349 4.022 11.721 1.00 98.62 84 ILE A CA 1
ATOM 676 C C . ILE A 1 84 ? -6.551 3.373 12.420 1.00 98.62 84 ILE A C 1
ATOM 678 O O . ILE A 1 84 ? -7.514 4.052 12.747 1.00 98.62 84 ILE A O 1
ATOM 682 N N . LEU A 1 85 ? -6.509 2.063 12.677 1.00 98.38 85 LEU A N 1
ATOM 683 C CA . LEU A 1 85 ? -7.605 1.357 13.349 1.00 98.38 85 LEU A CA 1
ATOM 684 C C . LEU A 1 85 ? -7.745 1.737 14.833 1.00 98.38 85 LEU A C 1
ATOM 686 O O . LEU A 1 85 ? -8.859 1.702 15.355 1.00 98.38 85 LEU A O 1
ATOM 690 N N . ILE A 1 86 ? -6.637 2.077 15.504 1.00 98.19 86 ILE A N 1
ATOM 691 C CA . ILE A 1 86 ? -6.611 2.570 16.891 1.00 98.19 86 ILE A CA 1
ATOM 692 C C . ILE A 1 86 ? -7.113 4.017 16.964 1.00 98.19 86 ILE A C 1
ATOM 694 O O . ILE A 1 86 ? -7.908 4.345 17.842 1.00 98.19 86 ILE A O 1
ATOM 698 N N . ASP A 1 87 ? -6.641 4.878 16.063 1.00 98.06 87 ASP A N 1
ATOM 699 C CA . ASP A 1 87 ? -7.036 6.283 15.971 1.00 98.06 87 ASP A CA 1
ATOM 700 C C . ASP A 1 87 ? -7.188 6.694 14.501 1.00 98.06 87 ASP A C 1
ATOM 702 O O . ASP A 1 87 ? -6.212 7.035 13.825 1.00 98.06 87 ASP A O 1
ATOM 706 N N . GLY A 1 88 ? -8.432 6.690 14.015 1.00 97.69 88 GLY A N 1
ATOM 707 C CA . GLY A 1 88 ? -8.766 6.973 12.618 1.00 97.69 88 GLY A CA 1
ATOM 708 C C . GLY A 1 88 ? -8.286 8.333 12.117 1.00 97.69 88 GLY A C 1
ATOM 709 O O . GLY A 1 88 ? -7.950 8.467 10.942 1.00 97.69 88 GLY A O 1
ATOM 710 N N . HIS A 1 89 ? -8.161 9.337 12.992 1.00 97.25 89 HIS A N 1
ATOM 711 C CA . HIS A 1 89 ? -7.704 10.671 12.593 1.00 97.25 89 HIS A CA 1
ATOM 712 C C . HIS A 1 89 ? -6.239 10.690 12.151 1.00 97.25 89 HIS A C 1
ATOM 714 O O . HIS A 1 89 ? -5.829 11.586 11.408 1.00 97.25 89 HIS A O 1
ATOM 720 N N . THR A 1 90 ? -5.442 9.695 12.550 1.00 97.81 90 THR A N 1
ATOM 721 C CA . THR A 1 90 ? -4.025 9.599 12.182 1.00 97.81 90 THR A CA 1
ATOM 722 C C . THR A 1 90 ? -3.794 9.477 10.678 1.00 97.81 90 THR A C 1
ATOM 724 O O . THR A 1 90 ? -2.737 9.899 10.205 1.00 97.81 90 THR A O 1
ATOM 727 N N . ILE A 1 91 ? -4.782 9.003 9.906 1.00 98.00 91 ILE A N 1
ATOM 728 C CA . ILE A 1 91 ? -4.677 8.900 8.444 1.00 98.00 91 ILE A CA 1
ATOM 729 C C . ILE A 1 91 ? -4.388 10.257 7.784 1.00 98.00 91 ILE A C 1
ATOM 731 O O . ILE A 1 91 ? -3.609 10.322 6.835 1.00 98.00 91 ILE A O 1
ATOM 735 N N . THR A 1 92 ? -4.906 11.357 8.344 1.00 97.25 92 THR A N 1
ATOM 736 C CA . THR A 1 92 ? -4.672 12.731 7.853 1.00 97.25 92 THR A CA 1
ATOM 737 C C . THR A 1 92 ? -3.188 13.095 7.798 1.00 97.25 92 THR A C 1
ATOM 739 O O . THR A 1 92 ? -2.764 13.886 6.961 1.00 97.25 92 THR A O 1
ATOM 742 N N . GLN A 1 93 ? -2.371 12.480 8.656 1.00 97.50 93 GLN A N 1
ATOM 743 C CA . GLN A 1 93 ? -0.938 12.741 8.747 1.00 97.50 93 GLN A CA 1
ATOM 744 C C . GLN A 1 93 ? -0.127 12.101 7.615 1.00 97.50 93 GLN A C 1
ATOM 746 O O . GLN A 1 93 ? 1.050 12.436 7.454 1.00 97.50 93 GLN A O 1
ATOM 751 N N . ILE A 1 94 ? -0.713 11.139 6.896 1.00 97.44 94 ILE A N 1
ATOM 752 C CA . ILE A 1 94 ? -0.016 10.302 5.910 1.00 97.44 94 ILE A CA 1
ATOM 753 C C . ILE A 1 94 ? -0.726 10.235 4.554 1.00 97.44 94 ILE A C 1
ATOM 755 O O . ILE A 1 94 ? -0.068 9.943 3.559 1.00 97.44 94 ILE A O 1
ATOM 759 N N . ALA A 1 95 ? -2.023 10.562 4.491 1.00 94.50 95 ALA A N 1
ATOM 760 C CA . ALA A 1 95 ? -2.835 10.536 3.272 1.00 94.50 95 ALA A CA 1
ATOM 761 C C . ALA A 1 95 ? -2.273 11.427 2.154 1.00 94.50 95 ALA A C 1
ATOM 763 O O . ALA A 1 95 ? -2.514 11.170 0.980 1.00 94.50 95 ALA A O 1
ATOM 764 N N . GLY A 1 96 ? -1.479 12.444 2.510 1.00 92.56 96 GLY A N 1
ATOM 765 C CA . GLY A 1 96 ? -0.765 13.261 1.538 1.00 92.56 96 GLY A CA 1
ATOM 766 C C . GLY A 1 96 ? 0.190 12.440 0.670 1.00 92.56 96 GLY A C 1
ATOM 767 O O . GLY A 1 96 ? 0.202 12.622 -0.532 1.00 92.56 96 GLY A O 1
ATOM 768 N N . TYR A 1 97 ? 0.970 11.511 1.223 1.00 93.25 97 TYR A N 1
ATOM 769 C CA . TYR A 1 97 ? 2.081 10.877 0.489 1.00 93.25 97 TYR A CA 1
ATOM 770 C C . TYR A 1 97 ? 2.053 9.345 0.477 1.00 93.25 97 TYR A C 1
ATOM 772 O O . TYR A 1 97 ? 2.854 8.724 -0.223 1.00 93.25 97 TYR A O 1
ATOM 780 N N . LEU A 1 98 ? 1.173 8.706 1.249 1.00 96.50 98 LEU A N 1
ATOM 781 C CA . LEU A 1 98 ? 1.034 7.255 1.269 1.00 96.50 98 LEU A CA 1
ATOM 782 C C . LEU A 1 98 ? -0.237 6.830 0.525 1.00 96.50 98 LEU A C 1
ATOM 784 O O . LEU A 1 98 ? -1.333 7.236 0.896 1.00 96.50 98 LEU A O 1
ATOM 788 N N . SER A 1 99 ? -0.083 5.988 -0.498 1.00 95.94 99 SER A N 1
ATOM 789 C CA . SER A 1 99 ? -1.184 5.373 -1.242 1.00 95.94 99 SER A CA 1
ATOM 790 C C . SER A 1 99 ? -1.214 3.857 -1.035 1.00 95.94 99 SER A C 1
ATOM 792 O O . SER A 1 99 ? -0.229 3.259 -0.594 1.00 95.94 99 SER A O 1
ATOM 794 N N . ALA A 1 100 ? -2.335 3.225 -1.390 1.00 97.75 100 ALA A N 1
ATOM 795 C CA . ALA A 1 100 ? -2.514 1.777 -1.282 1.00 97.75 100 ALA A CA 1
ATOM 796 C C . ALA A 1 100 ? -1.418 0.999 -2.046 1.00 97.75 100 ALA A C 1
ATOM 798 O O . ALA A 1 100 ? -0.849 0.045 -1.518 1.00 97.75 100 ALA A O 1
ATOM 799 N N . ASP A 1 101 ? -1.008 1.473 -3.227 1.00 96.44 101 ASP A N 1
ATOM 800 C CA . ASP A 1 101 ? 0.060 0.861 -4.038 1.00 96.44 101 ASP A CA 1
ATOM 801 C C . ASP A 1 101 ? 1.449 0.860 -3.371 1.00 96.44 101 ASP A C 1
ATOM 803 O O . ASP A 1 101 ? 2.382 0.200 -3.843 1.00 96.44 101 ASP A O 1
ATOM 807 N N . HIS A 1 102 ? 1.630 1.609 -2.279 1.00 97.62 102 HIS A N 1
ATOM 808 C CA . HIS A 1 102 ? 2.867 1.580 -1.500 1.00 97.62 102 HIS A CA 1
ATOM 809 C C . HIS A 1 102 ? 2.974 0.356 -0.583 1.00 97.62 102 HIS A C 1
ATOM 811 O O . HIS A 1 102 ? 4.078 0.043 -0.130 1.00 97.62 102 HIS A O 1
ATOM 817 N N . PHE A 1 103 ? 1.888 -0.375 -0.345 1.00 98.50 103 PHE A N 1
ATOM 818 C CA . PHE A 1 103 ? 1.909 -1.619 0.419 1.00 98.50 103 PHE A CA 1
ATOM 819 C C . PHE A 1 103 ? 2.369 -2.779 -0.467 1.00 98.50 103 PHE A C 1
ATOM 821 O O . PHE A 1 103 ? 1.970 -2.904 -1.623 1.00 98.50 103 PHE A O 1
ATOM 828 N N . TYR A 1 104 ? 3.270 -3.611 0.051 1.00 98.12 104 TYR A N 1
ATOM 829 C CA . TYR A 1 104 ? 3.759 -4.801 -0.637 1.00 98.12 104 TYR A CA 1
ATOM 830 C C . TYR A 1 104 ? 2.772 -5.960 -0.514 1.00 98.12 104 TYR A C 1
ATOM 832 O O . TYR A 1 104 ? 2.563 -6.696 -1.478 1.00 98.12 104 TYR A O 1
ATOM 840 N N . ARG A 1 105 ? 2.175 -6.145 0.669 1.00 97.69 105 ARG A N 1
ATOM 841 C CA . ARG A 1 105 ? 1.224 -7.232 0.902 1.00 97.69 105 ARG A CA 1
ATOM 842 C C . ARG A 1 105 ? -0.162 -6.829 0.413 1.00 97.69 105 ARG A C 1
ATOM 844 O O . ARG A 1 105 ? -0.711 -5.831 0.868 1.00 97.69 105 ARG A O 1
ATOM 851 N N . GLU A 1 106 ? -0.749 -7.663 -0.443 1.00 97.31 106 GLU A N 1
ATOM 852 C CA . GLU A 1 106 ? -2.080 -7.435 -1.023 1.00 97.31 106 GLU A CA 1
ATOM 853 C C . GLU A 1 106 ? -3.146 -7.129 0.030 1.00 97.31 106 GLU A C 1
ATOM 855 O O . GLU A 1 106 ? -3.850 -6.130 -0.045 1.00 97.31 106 GLU A O 1
ATOM 860 N N . ILE A 1 107 ? -3.197 -7.969 1.062 1.00 98.00 107 ILE A N 1
ATOM 861 C CA . ILE A 1 107 ? -4.150 -7.839 2.162 1.00 98.00 107 ILE A CA 1
ATOM 862 C C . ILE A 1 107 ? -4.021 -6.462 2.839 1.00 98.00 107 ILE A C 1
ATOM 864 O O . ILE A 1 107 ? -5.019 -5.809 3.130 1.00 98.00 107 ILE A O 1
ATOM 868 N N . ASN A 1 108 ? -2.790 -5.975 3.035 1.00 98.50 108 ASN A N 1
ATOM 869 C CA . ASN A 1 108 ? -2.561 -4.663 3.639 1.00 98.50 108 ASN A CA 1
ATOM 870 C C . ASN A 1 108 ? -2.961 -3.519 2.709 1.00 98.50 108 ASN A C 1
ATOM 872 O O . ASN A 1 108 ? -3.507 -2.518 3.172 1.00 98.50 108 ASN A O 1
ATOM 876 N N . ARG A 1 109 ? -2.714 -3.678 1.404 1.00 98.50 109 ARG A N 1
ATOM 877 C CA . ARG A 1 109 ? -3.156 -2.732 0.378 1.00 98.50 109 ARG A CA 1
ATOM 878 C C . ARG A 1 109 ? -4.672 -2.559 0.416 1.00 98.50 109 ARG A C 1
ATOM 880 O O . ARG A 1 109 ? -5.135 -1.428 0.516 1.00 98.50 109 ARG A O 1
ATOM 887 N N . GLN A 1 110 ? -5.422 -3.660 0.407 1.00 98.38 110 GLN A N 1
ATOM 888 C CA . GLN A 1 110 ? -6.889 -3.649 0.447 1.00 98.38 110 GLN A CA 1
ATOM 889 C C . GLN A 1 110 ? -7.428 -3.020 1.740 1.00 98.38 110 GLN A C 1
ATOM 891 O O . GLN A 1 110 ? -8.358 -2.210 1.703 1.00 98.38 110 GLN A O 1
ATOM 896 N N . CYS A 1 111 ? -6.815 -3.329 2.888 1.00 98.38 111 CYS A N 1
ATOM 897 C CA . CYS A 1 111 ? -7.159 -2.685 4.155 1.00 98.38 111 CYS A CA 1
ATOM 898 C C . CYS A 1 111 ? -6.907 -1.170 4.114 1.00 98.38 111 CYS A C 1
ATOM 900 O O . CYS A 1 111 ? -7.767 -0.397 4.532 1.00 98.38 111 CYS A O 1
ATOM 902 N N . PHE A 1 112 ? -5.756 -0.727 3.595 1.00 98.69 112 PHE A N 1
ATOM 903 C CA . PHE A 1 112 ? -5.437 0.699 3.504 1.00 98.69 112 PHE A CA 1
ATOM 904 C C . PHE A 1 112 ? -6.375 1.431 2.546 1.00 98.69 112 PHE A C 1
ATOM 906 O O . PHE A 1 112 ? -6.853 2.510 2.881 1.00 98.69 112 PHE A O 1
ATOM 913 N N . GLU A 1 113 ? -6.656 0.847 1.381 1.00 98.44 113 GLU A N 1
ATOM 914 C CA . GLU A 1 113 ? -7.609 1.378 0.402 1.00 98.44 113 GLU A CA 1
ATOM 915 C C . GLU A 1 113 ? -8.994 1.565 1.029 1.00 98.44 113 GLU A C 1
ATOM 917 O O . GLU A 1 113 ? -9.578 2.639 0.932 1.00 98.44 113 GLU A O 1
ATOM 922 N N . THR A 1 114 ? -9.466 0.574 1.785 1.00 98.44 114 THR A N 1
ATOM 923 C CA . THR A 1 114 ? -10.733 0.657 2.525 1.00 98.44 114 THR A CA 1
ATOM 924 C C . THR A 1 114 ? -10.728 1.807 3.540 1.00 98.44 114 THR A C 1
ATOM 926 O O . THR A 1 114 ? -11.659 2.611 3.572 1.00 98.44 114 THR A O 1
ATOM 929 N N . CYS A 1 115 ? -9.671 1.927 4.352 1.00 98.44 115 CYS A N 1
ATOM 930 C CA . CYS A 1 115 ? -9.517 3.042 5.293 1.00 98.44 115 CYS A CA 1
ATOM 931 C C . CYS A 1 115 ? -9.479 4.399 4.575 1.00 98.44 115 CYS A C 1
ATOM 933 O O . CYS A 1 115 ? -10.079 5.366 5.040 1.00 98.44 115 CYS A O 1
ATOM 935 N N . HIS A 1 116 ? -8.777 4.475 3.446 1.00 98.00 116 HIS A N 1
ATOM 936 C CA . HIS A 1 116 ? -8.668 5.683 2.642 1.00 98.00 116 HIS A CA 1
ATOM 937 C C . HIS A 1 116 ? -10.019 6.074 2.029 1.00 98.00 116 HIS A C 1
ATOM 939 O O . HIS A 1 116 ? -10.370 7.247 2.034 1.00 98.00 116 HIS A O 1
ATOM 945 N N . ASP A 1 117 ? -10.820 5.123 1.560 1.00 97.75 117 ASP A N 1
ATOM 946 C CA . ASP A 1 117 ? -12.143 5.418 1.007 1.00 97.75 117 ASP A CA 1
ATOM 947 C C . ASP A 1 117 ? -13.121 5.923 2.071 1.00 97.75 117 ASP A C 1
ATOM 949 O O . ASP A 1 117 ? -13.867 6.866 1.813 1.00 97.75 117 ASP A O 1
ATOM 953 N N . LEU A 1 118 ? -13.087 5.346 3.278 1.00 98.12 118 LEU A N 1
ATOM 954 C CA . LEU A 1 118 ? -13.837 5.865 4.426 1.00 98.12 118 LEU A CA 1
ATOM 955 C C . LEU A 1 118 ? -13.396 7.295 4.762 1.00 98.12 118 LEU A C 1
ATOM 957 O O . LEU A 1 118 ? -14.236 8.174 4.944 1.00 98.12 118 LEU A O 1
ATOM 961 N N . PHE A 1 119 ? -12.085 7.552 4.755 1.00 97.75 119 PHE A N 1
ATOM 962 C CA . PHE A 1 119 ? -11.529 8.891 4.948 1.00 97.75 119 PHE A CA 1
ATOM 963 C C . PHE A 1 119 ? -12.033 9.897 3.902 1.00 97.75 119 PHE A C 1
ATOM 965 O O . PHE A 1 119 ? -12.435 11.000 4.260 1.00 97.75 119 PHE A O 1
ATOM 972 N N . GLN A 1 120 ? -12.064 9.523 2.619 1.00 97.00 120 GLN A N 1
ATOM 973 C CA . GLN A 1 120 ? -12.549 10.395 1.538 1.00 97.00 120 GLN A CA 1
ATOM 974 C C . GLN A 1 120 ? -14.046 10.723 1.656 1.00 97.00 120 GLN A C 1
ATOM 976 O O . GLN A 1 120 ? -14.495 11.742 1.130 1.00 97.00 120 GLN A O 1
ATOM 981 N N . ARG A 1 121 ? -14.823 9.879 2.346 1.00 97.25 121 ARG A N 1
ATOM 982 C CA . ARG A 1 121 ? -16.248 10.103 2.637 1.00 97.25 121 ARG A CA 1
ATOM 983 C C . ARG A 1 121 ? -16.498 10.785 3.986 1.00 97.25 121 ARG A C 1
ATOM 985 O O . ARG A 1 121 ? -17.655 10.941 4.361 1.00 97.25 121 ARG A O 1
ATOM 992 N N . ASP A 1 122 ? -15.438 11.201 4.683 1.00 96.50 122 ASP A N 1
ATOM 993 C CA . ASP A 1 122 ? -15.489 11.764 6.041 1.00 96.50 122 ASP A CA 1
ATOM 994 C C . ASP A 1 122 ? -16.186 10.822 7.047 1.00 96.50 122 ASP A C 1
ATOM 996 O O . ASP A 1 122 ? -16.871 11.238 7.983 1.00 96.50 122 ASP A O 1
ATOM 1000 N N . GLU A 1 123 ? -16.035 9.510 6.839 1.00 97.38 123 GLU A N 1
ATOM 1001 C CA . GLU A 1 123 ? -16.571 8.476 7.718 1.00 97.38 123 GLU A CA 1
ATOM 1002 C C . GLU A 1 123 ? -15.553 8.088 8.797 1.00 97.38 123 GLU A C 1
ATOM 1004 O O . GLU A 1 123 ? -14.338 8.076 8.586 1.00 97.38 123 GLU A O 1
ATOM 1009 N N . ALA A 1 124 ? -16.053 7.730 9.983 1.00 96.81 124 ALA A N 1
ATOM 1010 C CA . ALA A 1 124 ? -15.199 7.293 11.079 1.00 96.81 124 ALA A CA 1
ATOM 1011 C C . ALA A 1 124 ? -14.453 6.001 10.714 1.00 96.81 124 ALA A C 1
ATOM 1013 O O . ALA A 1 124 ? -15.059 5.021 10.280 1.00 96.81 124 ALA A O 1
ATOM 1014 N N . ILE A 1 125 ? -13.147 5.963 10.975 1.00 98.31 125 ILE A N 1
ATOM 1015 C CA . ILE A 1 125 ? -12.298 4.802 10.691 1.00 98.31 125 ILE A CA 1
ATOM 1016 C C . ILE A 1 125 ? -11.952 4.118 12.009 1.00 98.31 125 ILE A C 1
ATOM 1018 O O . ILE A 1 125 ? -11.329 4.710 12.887 1.00 98.31 125 ILE A O 1
ATOM 1022 N N . ASN A 1 126 ? -12.399 2.878 12.164 1.00 96.69 126 ASN A N 1
ATOM 1023 C CA . ASN A 1 126 ? -12.073 1.986 13.270 1.00 96.69 126 ASN A CA 1
ATOM 1024 C C . ASN A 1 126 ? -12.340 0.538 12.832 1.00 96.69 126 ASN A C 1
ATOM 1026 O O . ASN A 1 126 ? -12.837 0.291 11.734 1.00 96.69 126 ASN A O 1
ATOM 1030 N N . GLN A 1 127 ? -12.039 -0.434 13.694 1.00 96.69 127 GLN A N 1
ATOM 1031 C CA . GLN A 1 127 ? -12.228 -1.850 13.364 1.00 96.69 127 GLN A CA 1
ATOM 1032 C C . GLN A 1 127 ? -13.645 -2.180 12.875 1.00 96.69 127 GLN A C 1
ATOM 1034 O O . GLN A 1 127 ? -13.791 -2.944 11.926 1.00 96.69 127 GLN A O 1
ATOM 1039 N N . VAL A 1 128 ? -14.683 -1.620 13.501 1.00 97.50 128 VAL A N 1
ATOM 1040 C CA . VAL A 1 128 ? -16.081 -1.939 13.173 1.00 97.50 128 VAL A CA 1
ATOM 1041 C C . VAL A 1 128 ? -16.442 -1.385 11.798 1.00 97.50 128 VAL A C 1
ATOM 1043 O O . VAL A 1 128 ? -16.967 -2.121 10.965 1.00 97.50 128 VAL A O 1
ATOM 1046 N N . THR A 1 129 ? -16.121 -0.117 11.532 1.00 98.25 129 THR A N 1
ATOM 1047 C CA . THR A 1 129 ? -16.456 0.522 10.252 1.00 98.25 129 THR A CA 1
ATOM 1048 C C . THR A 1 129 ? -15.674 -0.079 9.091 1.00 98.25 129 THR A C 1
ATOM 1050 O O . THR A 1 129 ? -16.258 -0.348 8.044 1.00 98.25 129 THR A O 1
ATOM 1053 N N . VAL A 1 130 ? -14.393 -0.395 9.292 1.00 98.38 130 VAL A N 1
ATOM 1054 C CA . VAL A 1 130 ? -13.565 -1.066 8.279 1.00 98.38 130 VAL A CA 1
ATOM 1055 C C . VAL A 1 130 ? -14.055 -2.491 8.015 1.00 98.38 130 VAL A C 1
ATOM 1057 O O . VAL A 1 130 ? -14.144 -2.886 6.858 1.00 98.38 130 VAL A O 1
ATOM 1060 N N . THR A 1 131 ? -14.433 -3.251 9.052 1.00 98.31 131 THR A N 1
ATOM 1061 C CA . THR A 1 131 ? -15.011 -4.599 8.874 1.00 98.31 131 THR A CA 1
ATOM 1062 C C . THR A 1 131 ? -16.276 -4.536 8.020 1.00 98.31 131 THR A C 1
ATOM 1064 O O . THR A 1 131 ? -16.373 -5.246 7.026 1.00 98.31 131 THR A O 1
ATOM 1067 N N . HIS A 1 132 ? -17.208 -3.644 8.362 1.00 98.31 132 HIS A N 1
ATOM 1068 C CA . HIS A 1 132 ? -18.463 -3.483 7.629 1.00 98.31 132 HIS A CA 1
ATOM 1069 C C . HIS A 1 132 ? -18.240 -3.061 6.168 1.00 98.31 132 HIS A C 1
ATOM 1071 O O . HIS A 1 132 ? -18.894 -3.568 5.260 1.00 98.31 132 HIS A O 1
ATOM 1077 N N . GLU A 1 133 ? -17.290 -2.160 5.909 1.00 98.31 133 GLU A N 1
ATOM 1078 C CA . GLU A 1 133 ? -16.951 -1.754 4.543 1.00 98.31 133 GLU A CA 1
ATOM 1079 C C . GLU A 1 133 ? -16.345 -2.914 3.730 1.00 98.31 133 GLU A C 1
ATOM 1081 O O . GLU A 1 133 ? -16.709 -3.110 2.570 1.00 98.31 133 GLU A O 1
ATOM 1086 N N . LEU A 1 134 ? -15.472 -3.727 4.331 1.00 98.19 134 LEU A N 1
ATOM 1087 C CA . LEU A 1 134 ? -14.909 -4.922 3.689 1.00 98.19 134 LEU A CA 1
ATOM 1088 C C . LEU A 1 134 ? -15.977 -5.991 3.408 1.00 98.19 134 LEU A C 1
ATOM 1090 O O . LEU A 1 134 ? -15.924 -6.648 2.365 1.00 98.19 134 LEU A O 1
ATOM 1094 N N . GLU A 1 135 ? -16.951 -6.159 4.307 1.00 98.00 135 GLU A N 1
ATOM 1095 C CA . GLU A 1 135 ? -18.113 -7.038 4.106 1.00 98.00 135 GLU A CA 1
ATOM 1096 C C . GLU A 1 135 ? -18.972 -6.562 2.937 1.00 98.00 135 GLU A C 1
ATOM 1098 O O . GLU A 1 135 ? -19.300 -7.356 2.056 1.00 98.00 135 GLU A O 1
ATOM 1103 N N . ASN A 1 136 ? -19.273 -5.262 2.873 1.00 97.69 136 ASN A N 1
ATOM 1104 C CA . ASN A 1 136 ? -20.045 -4.671 1.777 1.00 97.69 136 ASN A CA 1
ATOM 1105 C C . ASN A 1 136 ? -19.359 -4.843 0.417 1.00 97.69 136 ASN A C 1
ATOM 1107 O O . ASN A 1 136 ? -20.031 -4.998 -0.602 1.00 97.69 136 ASN A O 1
ATOM 1111 N N . ARG A 1 137 ? -18.023 -4.840 0.400 1.00 96.88 137 ARG A N 1
ATOM 1112 C CA . ARG A 1 137 ? -17.206 -5.114 -0.791 1.00 96.88 137 ARG A CA 1
ATOM 1113 C C . ARG A 1 137 ? -17.081 -6.604 -1.115 1.00 96.88 137 ARG A C 1
ATOM 1115 O O . ARG A 1 137 ? -16.625 -6.939 -2.204 1.00 96.88 137 ARG A O 1
ATOM 1122 N N . GLY A 1 138 ? -17.466 -7.493 -0.200 1.00 97.81 138 GLY A N 1
ATOM 1123 C CA . GLY A 1 138 ? -17.348 -8.942 -0.360 1.00 97.81 138 GLY A CA 1
ATOM 1124 C C . GLY A 1 138 ? -15.916 -9.478 -0.262 1.00 97.81 138 GLY A C 1
ATOM 1125 O O . GLY A 1 138 ? -15.672 -10.584 -0.729 1.00 97.81 138 GLY A O 1
ATOM 1126 N N . ILE A 1 139 ? -14.985 -8.719 0.331 1.00 97.56 139 ILE A N 1
ATOM 1127 C CA . ILE A 1 139 ? -13.547 -9.060 0.409 1.00 97.56 139 ILE A CA 1
ATOM 1128 C C . ILE A 1 139 ? -13.040 -9.245 1.849 1.00 97.56 139 ILE A C 1
ATOM 1130 O O . ILE A 1 139 ? -11.839 -9.388 2.065 1.00 97.56 139 ILE A O 1
ATOM 1134 N N . LEU A 1 140 ? -13.928 -9.245 2.853 1.00 97.81 140 LEU A N 1
ATOM 1135 C CA . LEU A 1 140 ? -13.538 -9.421 4.260 1.00 97.81 140 LEU A CA 1
ATOM 1136 C C . LEU A 1 140 ? -12.737 -10.716 4.484 1.00 97.81 140 LEU A C 1
ATOM 1138 O O . LEU A 1 140 ? -11.730 -10.712 5.190 1.00 97.81 140 LEU A O 1
ATOM 1142 N N . GLU A 1 141 ? -13.173 -11.824 3.890 1.00 97.38 141 GLU A N 1
ATOM 1143 C CA . GLU A 1 141 ? -12.489 -13.112 4.047 1.00 97.38 141 GLU A CA 1
ATOM 1144 C C . GLU A 1 141 ? -11.126 -13.129 3.339 1.00 97.38 141 GLU A C 1
ATOM 1146 O O . GLU A 1 141 ? -10.166 -13.691 3.869 1.00 97.38 141 GLU A O 1
ATOM 1151 N N . ASP A 1 142 ? -11.000 -12.439 2.200 1.00 95.31 142 ASP A N 1
ATOM 1152 C CA . ASP A 1 142 ? -9.745 -12.339 1.443 1.00 95.31 142 ASP A CA 1
ATOM 1153 C C . ASP A 1 142 ? -8.656 -11.603 2.237 1.00 95.31 142 ASP A C 1
ATOM 1155 O O . ASP A 1 142 ? -7.473 -11.942 2.140 1.00 95.31 142 ASP A O 1
ATOM 1159 N N . VAL A 1 143 ? -9.051 -10.646 3.087 1.00 95.44 143 VAL A N 1
ATOM 1160 C CA . VAL A 1 143 ? -8.130 -9.934 3.986 1.00 95.44 143 VAL A CA 1
ATOM 1161 C C . VAL A 1 143 ? -7.852 -10.671 5.304 1.00 95.44 143 VAL A C 1
ATOM 1163 O O . VAL A 1 143 ? -7.140 -10.153 6.162 1.00 95.44 143 VAL A O 1
ATOM 1166 N N . GLY A 1 144 ? -8.373 -11.888 5.487 1.00 94.75 144 GLY A N 1
ATOM 1167 C CA . GLY A 1 144 ? -8.183 -12.693 6.701 1.00 94.75 144 GLY A CA 1
ATOM 1168 C C . GLY A 1 144 ? -9.220 -12.443 7.802 1.00 94.75 144 GLY A C 1
ATOM 1169 O O . GLY A 1 144 ? -9.010 -12.840 8.953 1.00 94.75 144 GLY A O 1
ATOM 1170 N N . GLY A 1 145 ? -10.333 -11.793 7.464 1.00 96.19 145 GLY A N 1
ATOM 1171 C CA . GLY A 1 145 ? -11.473 -11.591 8.347 1.00 96.19 145 GLY A CA 1
ATOM 1172 C C . GLY A 1 145 ? -11.270 -10.519 9.417 1.00 96.19 145 GLY A C 1
ATOM 1173 O O . GLY A 1 145 ? -10.209 -9.906 9.561 1.00 96.19 145 GLY A O 1
ATOM 1174 N N . ALA A 1 146 ? -12.293 -10.336 10.256 1.00 95.88 146 ALA A N 1
ATOM 1175 C CA . ALA A 1 146 ? -12.244 -9.404 11.388 1.00 95.88 146 ALA A CA 1
ATOM 1176 C C . ALA A 1 146 ? -11.098 -9.715 12.376 1.00 95.88 146 ALA A C 1
ATOM 1178 O O . ALA A 1 146 ? -10.608 -8.822 13.074 1.00 95.88 146 ALA A O 1
ATOM 1179 N N . ALA A 1 147 ? -10.646 -10.975 12.416 1.00 97.69 147 ALA A N 1
ATOM 1180 C CA . ALA A 1 147 ? -9.502 -11.411 13.208 1.00 97.69 147 ALA A CA 1
ATOM 1181 C C . ALA A 1 147 ? -8.186 -10.772 12.740 1.00 97.69 147 ALA A C 1
ATOM 1183 O O . ALA A 1 147 ? -7.346 -10.445 13.580 1.00 97.69 147 ALA A O 1
ATOM 1184 N N . TYR A 1 148 ? -8.010 -10.542 11.434 1.00 98.38 148 TYR A N 1
ATOM 1185 C CA . TYR A 1 148 ? -6.824 -9.859 10.927 1.00 98.38 148 TYR A CA 1
ATOM 1186 C C . TYR A 1 148 ? -6.781 -8.398 11.383 1.00 98.38 148 TYR A C 1
ATOM 1188 O O . TYR A 1 148 ? -5.761 -7.938 11.886 1.00 98.38 148 TYR A O 1
ATOM 1196 N N . LEU A 1 149 ? -7.908 -7.684 11.330 1.00 98.12 149 LEU A N 1
ATOM 1197 C CA . LEU A 1 149 ? -7.982 -6.306 11.830 1.00 98.12 149 LEU A CA 1
ATOM 1198 C C . LEU A 1 149 ? -7.713 -6.223 13.341 1.00 98.12 149 LEU A C 1
ATOM 1200 O O . LEU A 1 149 ? -6.994 -5.334 13.796 1.00 98.12 149 LEU A O 1
ATOM 1204 N N . ALA A 1 150 ? -8.226 -7.182 14.120 1.00 98.12 150 ALA A N 1
ATOM 1205 C CA . ALA A 1 150 ? -7.910 -7.294 15.545 1.00 98.12 150 ALA A CA 1
ATOM 1206 C C . ALA A 1 150 ? -6.408 -7.540 15.778 1.00 98.12 150 ALA A C 1
ATOM 1208 O O . ALA A 1 150 ? -5.806 -6.957 16.681 1.00 98.12 150 ALA A O 1
ATOM 1209 N N . HIS A 1 151 ? -5.791 -8.380 14.943 1.00 98.12 151 HIS A N 1
ATOM 1210 C CA . HIS A 1 151 ? -4.359 -8.640 14.986 1.00 98.12 151 HIS A CA 1
ATOM 1211 C C . HIS A 1 151 ? -3.543 -7.365 14.731 1.00 98.12 151 HIS A C 1
ATOM 1213 O O . HIS A 1 151 ? -2.669 -7.061 15.542 1.00 98.12 151 HIS A O 1
ATOM 1219 N N . LEU A 1 152 ? -3.874 -6.582 13.698 1.00 98.31 152 LEU A N 1
ATOM 1220 C CA . LEU A 1 152 ? -3.210 -5.308 13.376 1.00 98.31 152 LEU A CA 1
ATOM 1221 C C . LEU A 1 152 ? -3.202 -4.335 14.563 1.00 98.31 152 LEU A C 1
ATOM 1223 O O . LEU A 1 152 ? -2.175 -3.725 14.870 1.00 98.31 152 LEU A O 1
ATOM 1227 N N . ILE A 1 153 ? -4.327 -4.235 15.276 1.00 97.94 153 ILE A N 1
ATOM 1228 C CA . ILE A 1 153 ? -4.439 -3.428 16.498 1.00 97.94 153 ILE A CA 1
ATOM 1229 C C . ILE A 1 153 ? -3.522 -3.986 17.591 1.00 97.94 153 ILE A C 1
ATOM 1231 O O . ILE A 1 153 ? -2.815 -3.228 18.248 1.00 97.94 153 ILE A O 1
ATOM 1235 N N . SER A 1 154 ? -3.498 -5.309 17.770 1.00 97.81 154 SER A N 1
ATOM 1236 C CA . SER A 1 154 ? -2.726 -5.958 18.837 1.00 97.81 154 SER A CA 1
ATOM 1237 C C . SER A 1 154 ? -1.206 -5.863 18.670 1.00 97.81 154 SER A C 1
ATOM 1239 O O . SER A 1 154 ? -0.491 -5.825 19.670 1.00 97.81 154 SER A O 1
ATOM 1241 N N . VAL A 1 155 ? -0.704 -5.834 17.429 1.00 96.94 155 VAL A N 1
ATOM 1242 C CA . VAL A 1 155 ? 0.740 -5.759 17.144 1.00 96.94 155 VAL A CA 1
ATOM 1243 C C . VAL A 1 155 ? 1.258 -4.330 17.042 1.00 96.94 155 VAL A C 1
ATOM 1245 O O . VAL A 1 155 ? 2.467 -4.119 17.118 1.00 96.94 155 VAL A O 1
ATOM 1248 N N . THR A 1 156 ? 0.367 -3.347 16.897 1.00 97.00 156 THR A N 1
ATOM 1249 C CA . THR A 1 156 ? 0.746 -1.935 16.815 1.00 97.00 156 THR A CA 1
ATOM 1250 C C . THR A 1 156 ? 1.067 -1.378 18.202 1.00 97.00 156 THR A C 1
ATOM 1252 O O . THR A 1 156 ? 0.177 -1.307 19.049 1.00 97.00 156 THR A O 1
ATOM 1255 N N . PRO A 1 157 ? 2.304 -0.910 18.459 1.00 91.56 157 PRO A N 1
ATOM 1256 C CA . PRO A 1 157 ? 2.674 -0.418 19.786 1.00 91.56 157 PRO A CA 1
ATOM 1257 C C . PRO A 1 157 ? 1.953 0.877 20.179 1.00 91.56 157 PRO A C 1
ATOM 1259 O O . PRO A 1 157 ? 1.562 1.054 21.330 1.00 91.56 157 PRO A O 1
ATOM 1262 N N . THR A 1 158 ? 1.834 1.819 19.237 1.00 94.44 158 THR A N 1
ATOM 1263 C CA . THR A 1 158 ? 1.161 3.109 19.428 1.00 94.44 158 THR A CA 1
ATOM 1264 C C . THR A 1 158 ? 0.836 3.759 18.086 1.00 94.44 158 THR A C 1
ATOM 1266 O O . THR A 1 158 ? 1.640 3.701 17.155 1.00 94.44 158 THR A O 1
ATOM 1269 N N . SER A 1 159 ? -0.311 4.435 18.006 1.00 96.38 159 SER A N 1
ATOM 1270 C CA . SER A 1 159 ? -0.734 5.189 16.821 1.00 96.38 159 SER A CA 1
ATOM 1271 C C . SER A 1 159 ? 0.046 6.497 16.623 1.00 96.38 159 SER A C 1
ATOM 1273 O O . SER A 1 159 ? 0.147 7.014 15.510 1.00 96.38 159 SER A O 1
ATOM 1275 N N . VAL A 1 160 ? 0.681 7.013 17.683 1.00 97.19 160 VAL A N 1
ATOM 1276 C CA . VAL A 1 160 ? 1.410 8.297 17.684 1.00 97.19 160 VAL A CA 1
ATOM 1277 C C . VAL A 1 160 ? 2.578 8.309 16.689 1.00 97.19 160 VAL A C 1
ATOM 1279 O O . VAL A 1 160 ? 2.958 9.362 16.175 1.00 97.19 160 VAL A O 1
ATOM 1282 N N . HIS A 1 161 ? 3.156 7.145 16.386 1.00 96.44 161 HIS A N 1
ATOM 1283 C CA . HIS A 1 161 ? 4.316 7.021 15.503 1.00 96.44 161 HIS A CA 1
ATOM 1284 C C . HIS A 1 161 ? 3.962 6.667 14.052 1.00 96.44 161 HIS A C 1
ATOM 1286 O O . HIS A 1 161 ? 4.855 6.302 13.286 1.00 96.44 161 HIS A O 1
ATOM 1292 N N . ILE A 1 162 ? 2.704 6.845 13.628 1.00 98.31 162 ILE A N 1
ATOM 1293 C CA . ILE A 1 162 ? 2.245 6.512 12.270 1.00 98.31 162 ILE A CA 1
ATOM 1294 C C . ILE A 1 162 ? 3.141 7.081 11.160 1.00 98.31 162 ILE A C 1
ATOM 1296 O O . ILE A 1 162 ? 3.476 6.367 10.218 1.00 98.31 162 ILE A O 1
ATOM 1300 N N . LYS A 1 163 ? 3.608 8.335 11.287 1.00 98.19 163 LYS A N 1
ATOM 1301 C CA . LYS A 1 163 ? 4.497 8.969 10.297 1.00 98.19 163 LYS A CA 1
ATOM 1302 C C . LYS A 1 163 ? 5.803 8.195 10.129 1.00 98.19 163 LYS A C 1
ATOM 1304 O O . LYS A 1 163 ? 6.344 8.138 9.030 1.00 98.19 163 LYS A O 1
ATOM 1309 N N . HIS A 1 164 ? 6.334 7.609 11.201 1.00 98.06 164 HIS A N 1
ATOM 1310 C CA . HIS A 1 164 ? 7.553 6.811 11.128 1.00 98.06 164 HIS A CA 1
ATOM 1311 C C . HIS A 1 164 ? 7.314 5.521 10.335 1.00 98.06 164 HIS A C 1
ATOM 1313 O O . HIS A 1 164 ? 8.053 5.239 9.393 1.00 98.06 164 HIS A O 1
ATOM 1319 N N . TYR A 1 165 ? 6.247 4.788 10.658 1.00 98.25 165 TYR A N 1
ATOM 1320 C CA . TYR A 1 165 ? 5.885 3.554 9.958 1.00 98.25 165 TYR A CA 1
ATOM 1321 C C . TYR A 1 165 ? 5.556 3.814 8.481 1.00 98.25 165 TYR A C 1
ATOM 1323 O O . TYR A 1 165 ? 6.101 3.153 7.599 1.00 98.25 165 TYR A O 1
ATOM 1331 N N . ALA A 1 166 ? 4.771 4.854 8.189 1.00 98.25 166 ALA A N 1
ATOM 1332 C CA . ALA A 1 166 ? 4.432 5.256 6.826 1.00 98.25 166 ALA A CA 1
ATOM 1333 C C . ALA A 1 166 ? 5.670 5.631 5.998 1.00 98.25 166 ALA A C 1
ATOM 1335 O O . ALA A 1 166 ? 5.763 5.256 4.831 1.00 98.25 166 ALA A O 1
ATOM 1336 N N . ASN A 1 167 ? 6.662 6.297 6.597 1.00 97.75 167 ASN A N 1
ATOM 1337 C CA . ASN A 1 167 ? 7.929 6.588 5.922 1.00 97.75 167 ASN A CA 1
ATOM 1338 C C . ASN A 1 167 ? 8.719 5.318 5.567 1.00 97.75 167 ASN A C 1
ATOM 1340 O O . ASN A 1 167 ? 9.345 5.271 4.507 1.00 97.75 167 ASN A O 1
ATOM 1344 N N . LEU A 1 168 ? 8.693 4.279 6.410 1.00 98.19 168 LEU A N 1
ATOM 1345 C CA . LEU A 1 168 ? 9.327 2.993 6.095 1.00 98.19 168 LEU A CA 1
ATOM 1346 C C . LEU A 1 168 ? 8.626 2.301 4.916 1.00 98.19 168 LEU A C 1
ATOM 1348 O O . LEU A 1 168 ? 9.303 1.872 3.975 1.00 98.19 168 LEU A O 1
ATOM 1352 N N . VAL A 1 169 ? 7.288 2.271 4.914 1.00 98.38 169 VAL A N 1
ATOM 1353 C CA . VAL A 1 169 ? 6.484 1.731 3.801 1.00 98.38 169 VAL A CA 1
ATOM 1354 C C . VAL A 1 169 ? 6.773 2.502 2.511 1.00 98.38 169 VAL A C 1
ATOM 1356 O O . VAL A 1 169 ? 7.184 1.911 1.514 1.00 98.38 169 VAL A O 1
ATOM 1359 N N . HIS A 1 170 ? 6.687 3.832 2.545 1.00 97.19 170 HIS A N 1
ATOM 1360 C CA . HIS A 1 170 ? 6.970 4.696 1.400 1.00 97.19 170 HIS A CA 1
ATOM 1361 C C . HIS A 1 170 ? 8.405 4.521 0.868 1.00 97.19 170 HIS A C 1
ATOM 1363 O O . HIS A 1 170 ? 8.625 4.435 -0.345 1.00 97.19 170 HIS A O 1
ATOM 1369 N N . ARG A 1 171 ? 9.401 4.399 1.759 1.00 96.62 171 ARG A N 1
ATOM 1370 C CA . ARG A 1 171 ? 10.797 4.133 1.378 1.00 96.62 171 ARG A CA 1
ATOM 1371 C C . ARG A 1 171 ? 10.919 2.813 0.625 1.00 96.62 171 ARG A C 1
ATOM 1373 O O . ARG A 1 171 ? 11.547 2.779 -0.430 1.00 96.62 171 ARG A O 1
ATOM 1380 N N . THR A 1 172 ? 10.341 1.729 1.144 1.00 96.62 172 THR A N 1
ATOM 1381 C CA . THR A 1 172 ? 10.416 0.420 0.473 1.00 96.62 172 THR A CA 1
ATOM 1382 C C . THR A 1 172 ? 9.660 0.417 -0.856 1.00 96.62 172 THR A C 1
ATOM 1384 O O . THR A 1 172 ? 10.190 -0.099 -1.837 1.00 96.62 172 THR A O 1
ATOM 1387 N N . ALA A 1 173 ? 8.507 1.087 -0.944 1.00 96.50 173 ALA A N 1
ATOM 1388 C CA . ALA A 1 173 ? 7.771 1.285 -2.194 1.00 96.50 173 ALA A CA 1
ATOM 1389 C C . ALA A 1 173 ? 8.595 2.036 -3.249 1.00 96.50 173 ALA A C 1
ATOM 1391 O O . ALA A 1 173 ? 8.667 1.613 -4.402 1.00 96.50 173 ALA A O 1
ATOM 1392 N N . THR A 1 174 ? 9.287 3.102 -2.841 1.00 95.31 174 THR A N 1
ATOM 1393 C CA . THR A 1 174 ? 10.201 3.853 -3.712 1.00 95.31 174 THR A CA 1
ATOM 1394 C C . THR A 1 174 ? 11.325 2.960 -4.238 1.00 95.31 174 THR A C 1
ATOM 1396 O O . THR A 1 174 ? 11.628 2.987 -5.428 1.00 95.31 174 THR A O 1
ATOM 1399 N N . MET A 1 175 ? 11.907 2.111 -3.384 1.00 95.56 175 MET A N 1
ATOM 1400 C CA . MET A 1 175 ? 12.932 1.153 -3.814 1.00 95.56 175 MET A CA 1
ATOM 1401 C C . MET A 1 175 ? 12.375 0.101 -4.784 1.00 95.56 175 MET A C 1
ATOM 1403 O O . MET A 1 175 ? 13.064 -0.259 -5.735 1.00 95.56 175 MET A O 1
ATOM 1407 N N . ARG A 1 176 ? 11.129 -0.364 -4.602 1.00 95.12 176 ARG A N 1
ATOM 1408 C CA . ARG A 1 176 ? 10.470 -1.261 -5.571 1.00 95.12 176 ARG A CA 1
ATOM 1409 C C . ARG A 1 176 ? 10.283 -0.582 -6.928 1.00 95.12 176 ARG A C 1
ATOM 1411 O O . ARG A 1 176 ? 10.636 -1.175 -7.941 1.00 95.12 176 ARG A O 1
ATOM 1418 N N . ARG A 1 177 ? 9.811 0.669 -6.958 1.00 94.12 177 ARG A N 1
ATOM 1419 C CA . ARG A 1 177 ? 9.682 1.457 -8.201 1.00 94.12 177 ARG A CA 1
ATOM 1420 C C . ARG A 1 177 ? 11.026 1.667 -8.898 1.00 94.12 177 ARG A C 1
ATOM 1422 O O . ARG A 1 177 ? 11.094 1.578 -10.116 1.00 94.12 177 ARG A O 1
ATOM 1429 N N . LEU A 1 178 ? 12.098 1.880 -8.134 1.00 94.56 178 LEU A N 1
ATOM 1430 C CA . LEU A 1 178 ? 13.451 1.995 -8.682 1.00 94.56 178 LEU A CA 1
ATOM 1431 C C . LEU A 1 178 ? 13.923 0.705 -9.362 1.00 94.56 178 LEU A C 1
ATOM 1433 O O . LEU A 1 178 ? 14.546 0.774 -10.415 1.00 94.56 178 LEU A O 1
ATOM 1437 N N . ILE A 1 179 ? 13.608 -0.461 -8.791 1.00 92.88 179 ILE A N 1
ATOM 1438 C CA . ILE A 1 179 ? 13.925 -1.756 -9.410 1.00 92.88 179 ILE A CA 1
ATOM 1439 C C . ILE A 1 179 ? 13.177 -1.919 -10.738 1.00 92.88 179 ILE A C 1
ATOM 1441 O O . ILE A 1 179 ? 13.785 -2.339 -11.718 1.00 92.88 179 ILE A O 1
ATOM 1445 N N . VAL A 1 180 ? 11.890 -1.555 -10.780 1.00 91.88 180 VAL A N 1
ATOM 1446 C CA . VAL A 1 180 ? 11.083 -1.603 -12.012 1.00 91.88 180 VAL A CA 1
ATOM 1447 C C . VAL A 1 180 ? 11.676 -0.688 -13.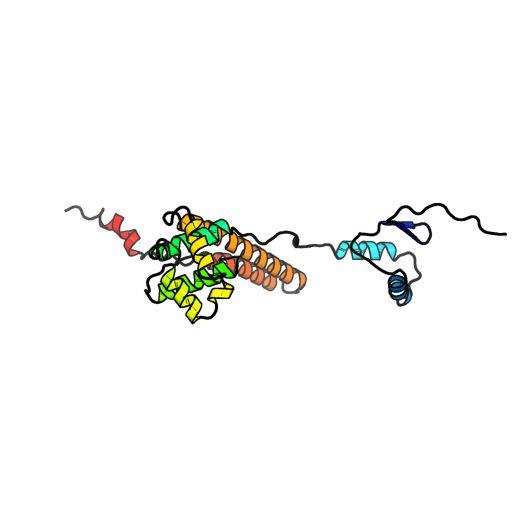083 1.00 91.88 180 VAL A C 1
ATOM 1449 O O . VAL A 1 180 ? 11.988 -1.157 -14.170 1.00 91.88 180 VAL A O 1
ATOM 1452 N N . ALA A 1 181 ? 11.957 0.573 -12.750 1.00 93.06 181 ALA A N 1
ATOM 1453 C CA . ALA A 1 181 ? 12.546 1.508 -13.706 1.00 93.06 181 ALA A CA 1
ATOM 1454 C C . ALA A 1 181 ? 13.929 1.057 -14.203 1.00 93.06 181 ALA A C 1
ATOM 1456 O O . ALA A 1 181 ? 14.268 1.264 -15.362 1.00 93.06 181 ALA A O 1
ATOM 1457 N N . ALA A 1 182 ? 14.739 0.425 -13.348 1.00 93.25 182 ALA A N 1
ATOM 1458 C CA . ALA A 1 182 ? 16.021 -0.134 -13.766 1.00 93.25 182 ALA A CA 1
ATOM 1459 C C . ALA A 1 182 ? 15.854 -1.274 -14.785 1.00 93.25 182 ALA A C 1
ATOM 1461 O O . ALA A 1 182 ? 16.656 -1.371 -15.714 1.00 93.25 182 ALA A O 1
ATOM 1462 N N . ALA A 1 183 ? 14.823 -2.114 -14.632 1.00 91.19 183 ALA A N 1
ATOM 1463 C CA . ALA A 1 183 ? 14.485 -3.138 -15.617 1.00 91.19 183 ALA A CA 1
ATOM 1464 C C . ALA A 1 183 ? 14.016 -2.505 -16.937 1.00 91.19 183 ALA A C 1
ATOM 1466 O O . ALA A 1 183 ? 14.529 -2.869 -17.991 1.00 91.19 183 ALA A O 1
ATOM 1467 N N . ASP A 1 184 ? 13.154 -1.487 -16.877 1.00 91.00 184 ASP A N 1
ATOM 1468 C CA . ASP A 1 184 ? 12.688 -0.762 -18.067 1.00 91.00 184 ASP A CA 1
ATOM 1469 C C . ASP A 1 184 ? 13.850 -0.099 -18.828 1.00 91.00 184 ASP A C 1
ATOM 1471 O O . ASP A 1 184 ? 13.918 -0.153 -20.056 1.00 91.00 184 ASP A O 1
ATOM 1475 N N . ILE A 1 185 ? 14.808 0.493 -18.105 1.00 93.06 185 ILE A N 1
ATOM 1476 C CA . ILE A 1 185 ? 16.022 1.087 -18.684 1.00 93.06 185 ILE A CA 1
ATOM 1477 C C . ILE A 1 185 ? 16.907 0.018 -19.331 1.00 93.06 185 ILE A C 1
ATOM 1479 O O . ILE A 1 185 ? 17.450 0.244 -20.415 1.00 93.06 185 ILE A O 1
ATOM 1483 N N . ALA A 1 186 ? 17.051 -1.149 -18.699 1.00 92.56 186 ALA A N 1
ATOM 1484 C CA . ALA A 1 186 ? 17.785 -2.261 -19.293 1.00 92.56 186 ALA A CA 1
ATOM 1485 C C . ALA A 1 186 ? 17.116 -2.729 -20.596 1.00 92.56 186 ALA A C 1
ATOM 1487 O O . ALA A 1 186 ? 17.800 -2.904 -21.606 1.00 92.56 186 ALA A O 1
ATOM 1488 N N . ASP A 1 187 ? 15.787 -2.847 -20.605 1.00 91.00 187 ASP A N 1
ATOM 1489 C CA . ASP A 1 187 ? 15.003 -3.216 -21.785 1.00 91.00 187 ASP A CA 1
ATOM 1490 C C . ASP A 1 187 ? 15.142 -2.196 -22.919 1.00 91.00 187 ASP A C 1
ATOM 1492 O O . ASP A 1 187 ? 15.253 -2.588 -24.081 1.00 91.00 187 ASP A O 1
ATOM 1496 N N . ILE A 1 188 ? 15.185 -0.895 -22.609 1.00 91.56 188 ILE A N 1
ATOM 1497 C CA . ILE A 1 188 ? 15.493 0.158 -23.590 1.00 91.56 188 ILE A CA 1
ATOM 1498 C C . ILE A 1 188 ? 16.866 -0.098 -24.227 1.00 91.56 188 ILE A C 1
ATOM 1500 O O . ILE A 1 188 ? 16.983 -0.055 -25.451 1.00 91.56 188 ILE A O 1
ATOM 1504 N N . GLY A 1 189 ? 17.882 -0.423 -23.423 1.00 89.75 189 GLY A N 1
ATOM 1505 C CA . GLY A 1 189 ? 19.227 -0.735 -23.913 1.00 89.75 189 GLY A CA 1
ATOM 1506 C C . GLY A 1 189 ? 19.284 -1.971 -24.819 1.00 89.75 189 GLY A C 1
ATOM 1507 O O . GLY A 1 189 ? 19.999 -1.961 -25.818 1.00 89.75 189 GLY A O 1
ATOM 1508 N N . TYR A 1 190 ? 18.505 -3.017 -24.526 1.00 89.88 190 TYR A N 1
ATOM 1509 C CA . TYR A 1 190 ? 18.462 -4.238 -25.344 1.00 89.88 190 TYR A CA 1
ATOM 1510 C C . TYR A 1 190 ? 17.759 -4.072 -26.696 1.00 89.88 190 TYR A C 1
ATOM 1512 O O . TYR A 1 190 ? 17.953 -4.913 -27.575 1.00 89.88 190 TYR A O 1
ATOM 1520 N N . ARG A 1 191 ? 16.946 -3.025 -26.887 1.00 90.31 191 ARG A N 1
ATOM 1521 C CA . ARG A 1 191 ? 16.262 -2.776 -28.169 1.00 90.31 191 ARG A CA 1
ATOM 1522 C C . ARG A 1 191 ? 17.214 -2.354 -29.291 1.00 90.31 191 ARG A C 1
ATOM 1524 O O . ARG A 1 191 ? 16.815 -2.475 -30.444 1.00 90.31 191 ARG A O 1
ATOM 1531 N N . ASP A 1 192 ? 18.429 -1.904 -28.958 1.00 82.19 192 ASP A N 1
ATOM 1532 C CA . ASP A 1 192 ? 19.475 -1.500 -29.916 1.00 82.19 192 ASP A CA 1
ATOM 1533 C C . ASP A 1 192 ? 18.951 -0.523 -30.994 1.00 82.19 192 ASP A C 1
ATOM 1535 O O . ASP A 1 192 ? 19.186 -0.680 -32.193 1.00 82.19 192 ASP A O 1
ATOM 1539 N N . ASP A 1 193 ? 18.161 0.469 -30.561 1.00 84.75 193 ASP A N 1
ATOM 1540 C CA . ASP A 1 193 ? 17.585 1.479 -31.453 1.00 84.75 193 ASP A CA 1
ATOM 1541 C C . ASP A 1 193 ? 18.694 2.416 -31.980 1.00 84.75 193 ASP A C 1
ATOM 1543 O O . ASP A 1 193 ? 19.476 2.947 -31.183 1.00 84.75 193 ASP A O 1
ATOM 1547 N N . PRO A 1 194 ? 18.782 2.669 -33.302 1.00 83.56 194 PRO A N 1
ATOM 1548 C CA . PRO A 1 194 ? 19.764 3.596 -33.863 1.00 83.56 194 PRO A CA 1
ATOM 1549 C C . PRO A 1 194 ? 19.591 5.049 -33.384 1.00 83.56 194 PRO A C 1
ATOM 1551 O O . PRO A 1 194 ? 20.527 5.843 -33.509 1.00 83.56 194 PRO A O 1
ATOM 1554 N N . ASN A 1 195 ? 18.426 5.424 -32.848 1.00 92.50 195 ASN A N 1
ATOM 1555 C CA . ASN A 1 195 ? 18.179 6.737 -32.263 1.00 92.50 195 ASN A CA 1
ATOM 1556 C C . ASN A 1 195 ? 18.502 6.758 -30.758 1.00 92.50 195 ASN A C 1
ATOM 1558 O O . ASN A 1 195 ? 17.629 6.627 -29.898 1.00 92.50 195 ASN A O 1
ATOM 1562 N N . VAL A 1 196 ? 19.781 6.976 -30.449 1.00 93.00 196 VAL A N 1
ATOM 1563 C CA . VAL A 1 196 ? 20.299 7.015 -29.071 1.00 93.00 196 VAL A CA 1
ATOM 1564 C C . VAL A 1 196 ? 19.641 8.111 -28.223 1.00 93.00 196 VAL A C 1
ATOM 1566 O O . VAL A 1 196 ? 19.362 7.877 -27.049 1.00 93.00 196 VAL A O 1
ATOM 1569 N N . ASP A 1 197 ? 19.345 9.279 -28.801 1.00 94.50 197 ASP A N 1
ATOM 1570 C CA . ASP A 1 197 ? 18.739 10.397 -28.063 1.00 94.50 197 ASP A CA 1
ATOM 1571 C C . ASP A 1 197 ? 17.347 10.027 -27.533 1.00 94.50 197 ASP A C 1
ATOM 1573 O O . ASP A 1 197 ? 17.023 10.305 -26.378 1.00 94.50 197 ASP A O 1
ATOM 1577 N N . MET A 1 198 ? 16.544 9.321 -28.336 1.00 93.50 198 MET A N 1
ATOM 1578 C CA . MET A 1 198 ? 15.237 8.825 -27.893 1.00 93.50 198 MET A CA 1
ATOM 1579 C C . MET A 1 198 ? 15.350 7.804 -26.756 1.00 93.50 198 MET A C 1
ATOM 1581 O O . MET A 1 198 ? 14.545 7.836 -25.824 1.00 93.50 198 MET A O 1
ATOM 1585 N N . ALA A 1 199 ? 16.342 6.913 -26.811 1.00 93.00 199 ALA A N 1
ATOM 1586 C CA . ALA A 1 199 ? 16.584 5.937 -25.753 1.00 93.00 199 ALA A CA 1
ATOM 1587 C C . ALA A 1 199 ? 16.983 6.615 -24.429 1.00 93.00 199 ALA A C 1
ATOM 1589 O O . ALA A 1 199 ? 16.478 6.241 -23.368 1.00 93.00 199 ALA A O 1
ATOM 1590 N N . LEU A 1 200 ? 17.841 7.641 -24.488 1.00 94.25 200 LEU A N 1
ATOM 1591 C CA . LEU A 1 200 ? 18.241 8.421 -23.314 1.00 94.25 200 LEU A CA 1
ATOM 1592 C C . LEU A 1 200 ? 17.058 9.179 -22.703 1.00 94.25 200 LEU A C 1
ATOM 1594 O O . LEU A 1 200 ? 16.851 9.081 -21.495 1.00 94.25 200 LEU A O 1
ATOM 1598 N N . SER A 1 201 ? 16.239 9.856 -23.515 1.00 95.12 201 SER A N 1
ATOM 1599 C CA . SER A 1 201 ? 15.040 10.546 -23.015 1.00 95.12 201 SER A CA 1
ATOM 1600 C C . SER A 1 201 ? 14.062 9.588 -22.330 1.00 95.12 201 SER A C 1
ATOM 1602 O O . SER A 1 201 ? 13.578 9.884 -21.242 1.00 95.12 201 SER A O 1
ATOM 1604 N N . ALA A 1 2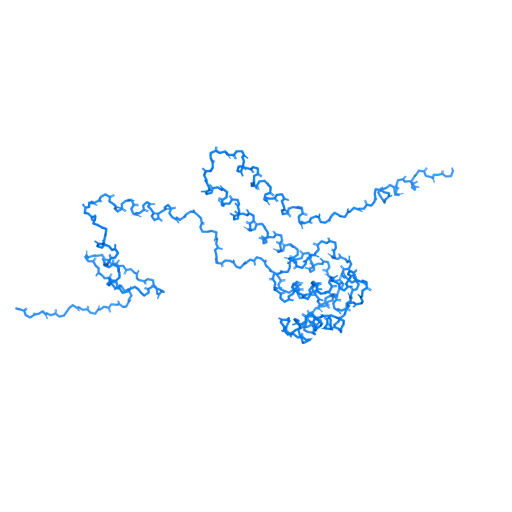02 ? 13.829 8.401 -22.898 1.00 92.12 202 ALA A N 1
ATOM 1605 C CA . ALA A 1 202 ? 12.956 7.403 -22.277 1.00 92.12 202 ALA A CA 1
ATOM 1606 C C . ALA A 1 202 ? 13.494 6.901 -20.920 1.00 92.12 202 ALA A C 1
ATOM 1608 O O . ALA A 1 202 ? 12.719 6.666 -19.990 1.00 92.12 202 ALA A O 1
ATOM 1609 N N . ALA A 1 203 ? 14.815 6.758 -20.782 1.00 93.56 203 ALA A N 1
ATOM 1610 C CA . ALA A 1 203 ? 15.443 6.384 -19.516 1.00 93.56 203 ALA A CA 1
ATOM 1611 C C . ALA A 1 203 ? 15.348 7.501 -18.458 1.00 93.56 203 ALA A C 1
ATOM 1613 O O . ALA A 1 203 ? 15.098 7.225 -17.280 1.00 93.56 203 ALA A O 1
ATOM 1614 N N . GLU A 1 204 ? 15.519 8.760 -18.866 1.00 93.06 204 GLU A N 1
ATOM 1615 C CA . GLU A 1 204 ? 15.333 9.928 -18.000 1.00 93.06 204 GLU A CA 1
ATOM 1616 C C . GLU A 1 204 ? 13.886 10.036 -17.507 1.00 93.06 204 GLU A C 1
ATOM 1618 O O . GLU A 1 204 ? 13.666 10.216 -16.306 1.00 93.06 204 GLU A O 1
ATOM 1623 N N . ASP A 1 205 ? 12.909 9.839 -18.395 1.00 92.94 205 ASP A N 1
ATOM 1624 C CA . ASP A 1 205 ? 11.482 9.831 -18.059 1.00 92.94 205 ASP A CA 1
ATOM 1625 C C . ASP A 1 205 ? 11.148 8.737 -17.033 1.00 92.94 205 ASP A C 1
ATOM 1627 O O . ASP A 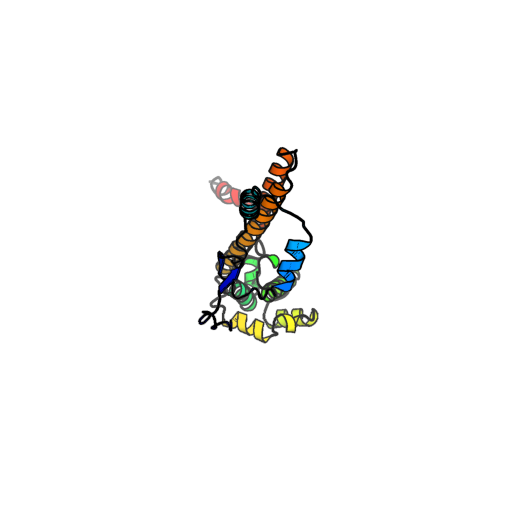1 205 ? 10.456 8.997 -16.039 1.00 92.94 205 ASP A O 1
ATOM 1631 N N . ALA A 1 206 ? 11.696 7.529 -17.215 1.00 91.25 206 ALA A N 1
ATOM 1632 C CA . ALA A 1 206 ? 11.521 6.422 -16.278 1.00 91.25 206 ALA A CA 1
ATOM 1633 C C . ALA A 1 206 ? 12.024 6.785 -14.869 1.00 91.25 206 ALA A C 1
ATOM 1635 O O . ALA A 1 206 ? 11.299 6.606 -13.888 1.00 91.25 206 ALA A O 1
ATOM 1636 N N . LEU A 1 207 ? 13.218 7.376 -14.746 1.00 89.94 207 LEU A N 1
ATOM 1637 C CA . LEU A 1 207 ? 13.752 7.834 -13.455 1.00 89.94 207 LEU A CA 1
ATOM 1638 C C . LEU A 1 207 ? 12.961 9.008 -12.869 1.00 89.94 207 LEU A C 1
ATOM 1640 O O . LEU A 1 207 ? 12.729 9.068 -11.656 1.00 89.94 207 LEU A O 1
ATOM 1644 N N . PHE A 1 208 ? 12.540 9.946 -13.713 1.00 89.31 208 PHE A N 1
ATOM 1645 C CA . PHE A 1 208 ? 11.800 11.127 -13.289 1.00 89.31 208 PHE A CA 1
ATOM 1646 C C . PHE A 1 208 ? 10.429 10.766 -12.703 1.00 89.31 208 PHE A C 1
ATOM 1648 O O . PHE A 1 208 ? 10.003 11.372 -11.713 1.00 89.31 208 PHE A O 1
ATOM 1655 N N . SER A 1 209 ? 9.776 9.729 -13.236 1.00 87.12 209 SER A N 1
ATOM 1656 C CA . SER A 1 209 ? 8.488 9.226 -12.741 1.00 87.12 209 SER A CA 1
ATOM 1657 C C . SER A 1 209 ? 8.533 8.787 -11.267 1.00 87.12 209 SER A C 1
ATOM 1659 O O . SER A 1 209 ? 7.604 9.064 -10.503 1.00 87.12 209 SER A O 1
ATOM 1661 N N . ILE A 1 210 ? 9.653 8.206 -10.816 1.00 88.06 210 ILE A N 1
ATOM 1662 C CA . ILE A 1 210 ? 9.853 7.776 -9.422 1.00 88.06 210 ILE A CA 1
ATOM 1663 C C . ILE A 1 210 ? 9.868 8.989 -8.487 1.00 88.06 210 ILE A C 1
ATOM 1665 O O . ILE A 1 210 ? 9.283 8.960 -7.403 1.00 88.06 210 ILE A O 1
ATOM 1669 N N . ARG A 1 211 ? 10.529 10.072 -8.913 1.00 78.94 211 ARG A N 1
ATOM 1670 C CA . ARG A 1 211 ? 10.670 11.300 -8.122 1.00 78.94 211 ARG A CA 1
ATOM 1671 C C . ARG A 1 211 ? 9.337 12.029 -7.962 1.00 78.94 211 ARG A C 1
ATOM 1673 O O . ARG A 1 211 ? 9.069 12.542 -6.878 1.00 78.94 211 ARG A O 1
ATOM 1680 N N . GLN A 1 212 ? 8.500 12.054 -9.001 1.00 68.00 212 GLN A N 1
ATOM 1681 C CA . GLN A 1 212 ? 7.158 12.645 -8.928 1.00 68.00 212 GLN A CA 1
ATOM 1682 C C . GLN A 1 212 ? 6.199 11.824 -8.064 1.00 68.00 212 GLN A C 1
ATOM 1684 O O . GLN A 1 212 ? 5.495 12.402 -7.243 1.00 68.00 212 GLN A O 1
ATOM 1689 N N . GLY A 1 213 ? 6.222 10.491 -8.168 1.00 59.12 213 GLY A N 1
ATOM 1690 C CA . GLY A 1 213 ? 5.397 9.615 -7.326 1.00 59.12 213 GLY A CA 1
ATOM 1691 C C . GLY A 1 213 ? 5.733 9.661 -5.826 1.00 59.12 213 GLY A C 1
ATOM 1692 O O . GLY A 1 213 ? 4.983 9.105 -5.031 1.00 59.12 213 GLY A O 1
ATOM 1693 N N . SER A 1 214 ? 6.847 10.302 -5.447 1.00 55.31 214 SER A N 1
ATOM 1694 C CA . SER A 1 214 ? 7.268 10.562 -4.062 1.00 55.31 214 SER A CA 1
ATOM 1695 C C . SER A 1 214 ? 6.913 11.976 -3.571 1.00 55.31 214 SER A C 1
ATOM 1697 O O . SER A 1 214 ? 7.071 12.254 -2.382 1.00 55.31 214 SER A O 1
ATOM 1699 N N . GLN A 1 215 ? 6.487 12.883 -4.455 1.00 46.19 215 GLN A N 1
ATOM 1700 C CA . GLN A 1 215 ? 6.095 14.248 -4.106 1.00 46.19 215 GLN A CA 1
ATOM 1701 C C . GLN A 1 215 ? 4.621 14.475 -4.433 1.00 46.19 215 GLN A C 1
ATOM 1703 O O . GLN A 1 215 ? 4.282 15.132 -5.419 1.00 46.19 215 GLN A O 1
ATOM 1708 N N . THR A 1 216 ? 3.729 14.021 -3.555 1.00 46.75 216 THR A N 1
ATOM 1709 C CA . THR A 1 216 ? 2.495 14.788 -3.397 1.00 46.75 216 THR A CA 1
ATOM 1710 C C . THR A 1 216 ? 2.893 16.128 -2.809 1.00 46.75 216 THR A C 1
ATOM 1712 O O . THR A 1 216 ? 3.525 16.213 -1.757 1.00 46.75 216 THR A O 1
ATOM 1715 N N . ARG A 1 217 ? 2.619 17.175 -3.576 1.00 42.53 217 ARG A N 1
ATOM 1716 C CA . ARG A 1 217 ? 3.042 18.538 -3.299 1.00 42.53 217 ARG A CA 1
ATOM 1717 C C . ARG A 1 217 ? 2.364 19.024 -2.021 1.00 42.53 217 ARG A C 1
ATOM 1719 O O . ARG A 1 217 ? 1.167 19.298 -2.031 1.00 42.53 217 ARG A O 1
ATOM 1726 N N . ASP A 1 218 ? 3.147 19.173 -0.960 1.00 39.53 218 ASP A N 1
ATOM 1727 C CA . ASP A 1 218 ? 2.814 20.042 0.166 1.00 39.53 218 ASP A CA 1
ATOM 1728 C C . ASP A 1 218 ? 2.874 21.485 -0.363 1.00 39.53 218 ASP A C 1
ATOM 1730 O O . ASP A 1 218 ? 3.906 22.159 -0.336 1.00 39.53 218 ASP A O 1
ATOM 1734 N N . PHE A 1 219 ? 1.791 21.940 -0.990 1.00 43.06 219 PHE A N 1
ATOM 1735 C CA . PHE A 1 219 ? 1.626 23.353 -1.293 1.00 43.06 219 PHE A CA 1
ATOM 1736 C C . PHE A 1 219 ? 1.218 24.054 -0.000 1.00 43.06 219 PHE A C 1
ATOM 1738 O O . PHE A 1 219 ? 0.034 24.275 0.242 1.00 43.06 219 PHE A O 1
ATOM 1745 N N . ALA A 1 220 ? 2.197 24.422 0.825 1.00 52.56 220 ALA A N 1
ATOM 1746 C CA . ALA A 1 220 ? 1.961 25.462 1.815 1.00 52.56 220 ALA A CA 1
ATOM 1747 C C . ALA A 1 220 ? 1.595 26.751 1.049 1.00 52.56 220 ALA A C 1
ATOM 1749 O O . ALA A 1 220 ? 2.328 27.141 0.128 1.00 52.56 220 ALA A O 1
ATOM 1750 N N . PRO A 1 221 ? 0.462 27.408 1.356 1.00 54.12 221 PRO A N 1
ATOM 1751 C CA . PRO A 1 221 ? 0.124 28.685 0.750 1.00 54.12 221 PRO A CA 1
ATOM 1752 C C . PRO A 1 221 ? 1.271 29.668 0.996 1.00 54.12 221 PRO A C 1
ATOM 1754 O O . PRO A 1 221 ? 1.731 29.816 2.127 1.00 54.12 221 PRO A O 1
ATOM 1757 N N . LEU A 1 222 ? 1.714 30.382 -0.044 1.00 55.91 222 LEU A N 1
ATOM 1758 C CA . LEU A 1 222 ? 2.773 31.399 0.062 1.00 55.91 222 LEU A CA 1
ATOM 1759 C C . LEU A 1 222 ? 2.538 32.378 1.231 1.00 55.91 222 LEU A C 1
ATOM 1761 O O . LEU A 1 222 ? 3.499 32.861 1.826 1.00 55.91 222 LEU A O 1
ATOM 1765 N N . SER A 1 223 ? 1.277 32.614 1.613 1.00 59.75 223 SER A N 1
ATOM 17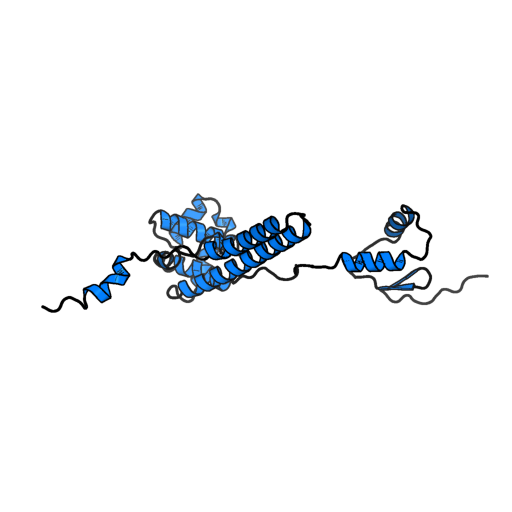66 C CA . SER A 1 223 ? 0.884 33.448 2.751 1.00 59.75 223 SER A CA 1
ATOM 1767 C C . SER A 1 223 ? 1.441 33.005 4.109 1.00 59.75 223 SER A C 1
ATOM 1769 O O . SER A 1 223 ? 1.704 33.882 4.927 1.00 59.75 223 SER A O 1
ATOM 1771 N N . GLU A 1 224 ? 1.676 31.710 4.349 1.00 58.62 224 GLU A N 1
ATOM 1772 C CA . GLU A 1 224 ? 2.277 31.223 5.608 1.00 58.62 224 GLU A CA 1
ATOM 1773 C C . GLU A 1 224 ? 3.774 31.550 5.705 1.00 58.62 224 GLU A C 1
ATOM 1775 O O . GLU A 1 224 ? 4.300 31.766 6.795 1.00 58.62 224 GLU A O 1
ATOM 1780 N N . SER A 1 225 ? 4.465 31.673 4.566 1.00 54.38 225 SER A N 1
ATOM 1781 C CA . SER A 1 225 ? 5.884 32.057 4.546 1.00 54.38 225 SER A CA 1
ATOM 1782 C C . SER A 1 225 ? 6.116 33.557 4.768 1.00 54.38 225 SER A C 1
ATOM 1784 O O . SER A 1 225 ? 7.206 33.959 5.170 1.00 54.38 225 SER A O 1
ATOM 1786 N N . PHE A 1 226 ? 5.092 34.389 4.542 1.00 59.12 226 PHE A N 1
ATOM 1787 C CA . PHE A 1 226 ? 5.172 35.843 4.723 1.00 59.12 226 PHE A CA 1
ATOM 1788 C C . PHE A 1 226 ? 4.745 36.319 6.116 1.00 59.12 226 PHE A C 1
ATOM 1790 O O . PHE A 1 226 ? 5.124 37.422 6.511 1.00 59.12 226 PHE A O 1
ATOM 1797 N N . THR A 1 227 ? 3.997 35.516 6.879 1.00 62.09 227 THR A N 1
ATOM 1798 C CA . THR A 1 227 ? 3.507 35.883 8.220 1.00 62.09 227 THR A CA 1
ATOM 1799 C C . THR A 1 227 ? 4.619 36.294 9.197 1.00 62.09 227 THR A C 1
ATOM 1801 O O . THR A 1 227 ? 4.495 37.372 9.780 1.00 62.09 227 THR A O 1
ATOM 1804 N N . PRO A 1 228 ? 5.753 35.566 9.321 1.00 60.78 228 PRO A N 1
ATOM 1805 C CA . PRO A 1 228 ? 6.816 35.984 10.239 1.00 60.78 228 PRO A CA 1
ATOM 1806 C C . PRO A 1 228 ? 7.507 37.298 9.825 1.00 60.78 228 PRO A C 1
ATOM 1808 O O . PRO A 1 228 ? 8.100 37.966 10.667 1.00 60.78 228 PRO A O 1
ATOM 1811 N N . TYR A 1 229 ? 7.410 37.712 8.554 1.00 60.31 229 TYR A N 1
ATOM 1812 C CA . TYR A 1 229 ? 7.994 38.969 8.063 1.00 60.31 229 TYR A CA 1
ATOM 1813 C C . TYR A 1 229 ? 7.025 40.161 8.143 1.00 60.31 229 TYR A C 1
ATOM 1815 O O . TYR A 1 229 ? 7.454 41.302 8.345 1.00 60.31 229 TYR A O 1
ATOM 1823 N N . LEU A 1 230 ? 5.717 39.915 8.025 1.00 62.59 230 LEU A N 1
ATOM 1824 C CA . LEU A 1 230 ? 4.683 40.940 8.204 1.00 62.59 230 LEU A CA 1
ATOM 1825 C C . LEU A 1 230 ? 4.555 41.377 9.672 1.00 62.59 230 LEU A C 1
ATOM 1827 O O . LEU A 1 230 ? 4.348 42.558 9.944 1.00 62.59 230 LEU A O 1
ATOM 1831 N N . GLU A 1 231 ? 4.767 40.467 10.623 1.00 61.41 231 GLU A N 1
ATOM 1832 C CA . GLU A 1 231 ? 4.761 40.805 12.055 1.00 61.41 231 GLU A CA 1
ATOM 1833 C C . GLU A 1 231 ? 5.992 41.619 12.481 1.00 61.41 231 GLU A C 1
ATOM 1835 O O . GLU A 1 231 ? 5.914 42.434 13.398 1.00 61.41 231 GLU A O 1
ATOM 1840 N N . GLN A 1 232 ? 7.120 41.479 11.780 1.00 59.97 232 GLN A N 1
ATOM 1841 C CA . GLN A 1 232 ? 8.353 42.204 12.101 1.00 59.97 232 GLN A CA 1
ATOM 1842 C C . GLN A 1 232 ? 8.380 43.648 11.566 1.00 59.97 232 GLN A C 1
ATOM 1844 O O . GLN A 1 232 ? 9.219 44.447 11.979 1.00 59.97 232 GLN A O 1
ATOM 1849 N N . SER A 1 233 ? 7.456 43.997 10.667 1.00 52.84 233 SER A N 1
ATOM 1850 C CA . SER A 1 233 ? 7.361 45.319 10.033 1.00 52.84 233 SER A CA 1
ATOM 1851 C C . SER A 1 233 ? 6.228 46.198 10.577 1.00 52.84 233 SER A C 1
ATOM 1853 O O . SER A 1 233 ? 6.025 47.296 10.064 1.00 52.84 233 SER A O 1
ATOM 1855 N N . SER A 1 234 ? 5.559 45.778 11.658 1.00 55.69 234 SER A N 1
ATOM 1856 C CA . SER A 1 234 ? 4.592 46.612 12.389 1.00 55.69 234 SER A CA 1
ATOM 1857 C C . SER A 1 234 ? 5.108 47.052 13.772 1.00 55.69 234 SER A C 1
ATOM 1859 O O . SER A 1 234 ? 4.610 46.569 14.790 1.00 55.69 234 SER A O 1
ATOM 1861 N N . PRO A 1 235 ? 6.093 47.966 13.872 1.00 55.47 235 PRO A N 1
ATOM 1862 C CA . PRO A 1 235 ? 6.180 48.849 15.025 1.00 55.47 235 PRO A CA 1
ATOM 1863 C C . PRO A 1 235 ? 5.113 49.954 14.903 1.00 55.47 235 PRO A C 1
ATOM 1865 O O . PRO A 1 235 ? 4.838 50.433 13.805 1.00 55.47 235 PRO A O 1
ATOM 1868 N N . LEU A 1 236 ? 4.512 50.288 16.050 1.00 48.44 236 LEU A N 1
ATOM 1869 C CA . LEU A 1 236 ? 3.495 51.328 16.285 1.00 48.44 236 LEU A CA 1
ATOM 1870 C C . LEU A 1 236 ? 3.692 52.631 15.493 1.00 48.44 236 LEU A C 1
ATOM 1872 O O . LEU A 1 236 ? 4.845 53.119 15.445 1.00 48.44 236 LEU A O 1
#

Sequence (236 aa):
MNPHPPGALLPGRVIFKGWTFLQHPDLNWSGDKLWRVVNNFGWYRPSFALLFRAALLVYFTVPVQADRLPPHDLNAEESVLGSILIDGHTITQIAGYLSADHFYREINRQCFETCHDLFQRDEAINQVTVTHELENRGILEDVGGAAYLAHLISVTPTSVHIKHYANLVHRTATMRRLIVAAADIADIGYRDDPNVDMALSAAEDALFSIRQGSQTRDFAPLSESFTPYLEQSSPL

Foldseek 3Di:
DDDDDDDDDDPAWDDDPHDIDGDDPVDPDDPVVVVVVVVVDDDDDDPCVVVVVVVVVVVPPDPPPPPDDQQADVLLLLLLLLLCQVPVVLCVVQVLQDALLLHPDPLSSLLVVLSVVCVVVVHRHHLVSSLVSCVVVVCQVVSVHSVSNVVSNVSHPHSVCSVVSSVSSSVSSLSNLVSVLVVVLVVLVVVPDPPVVVSVVSSVVSVVVSVVSRDSDPPDPVVVVCVVVVVVPDDD

Secondary structure (DSSP, 8-state):
-PPPPPP-PPTTEEEETTEEEEPPTT----HHHHHHHHHSS----TTHHHHHHHHHHHTTS----TTSPPP--HHHHHHHHHHHHH-GGGGGGTTTT--GGG-SSHHHHHHHHHHHHHHHTT---SHHHHHHHHHHTT-TTTTTHHHHHHHHHHH---GGGHHHHHHHHHHHHHHHHHHHHHHHHHHHHHT--S-HHHHHHHHHHHHHHHHHTT-------HHHHHHHHHGGG---

pLDDT: mean 76.43, std 24.62, range [30.84, 98.69]

Radius of gyration: 30.18 Å; chains: 1; bounding box: 56×115×58 Å